Protein AF-A0A1X9PTB4-F1 (afdb_monomer)

Sequence (240 aa):
MGVPLDRPRDNNERLLKPIHLHILGRIGNAQIGPIYLGFLGLASLIFFLIGFTAIGWNYLVQVNYSPIEFVRQLFWLSVDPPPPQYGLSIPPLNEGGWWLFSGFFITVSVLLWWMRMYRRATQLKMGTHVAWAFAAAIWLYLVLGFFRPILMGSWGEAVPWGIFSHLDWTAAFSLRYGNLFYNPFHMLSIAFLYGSTLLFAMHGATILAVSRYGGEREIEQIVDRGTASERAGLFWRWTM

Secondary structure (DSSP, 8-state):
--SPPSSHHHHHTEES--EE-HHHHTTS--EE--EE--HHHHHHHHHHHHHHHHHHHHHHHHTTT-HHHHHHHTTT-EEPPPPGGGTTS---GGGTHHHHHHHHHHHHHHHHHHHHHHHHHHHTT---HHHHHHHHHHHHHHIIIIIHHHHTT-GGGSPPEEHHHHHHHHHHHHHHTT-GGG-HHHHHHHHHHHHHHHHHHHHHHHHHHHGGGTTT-HHHHHHS--HHHHHHHHHHHHH-

pLDDT: mean 97.42, std 2.48, range [82.62, 98.88]

Mean predicted aligned error: 3.44 Å

Radius of gyration: 23.26 Å; Cα contacts (8 Å, |Δi|>4): 254; chains: 1; bounding box: 53×49×58 Å

Structure (mmCIF, N/CA/C/O backbone):
data_AF-A0A1X9PTB4-F1
#
_entry.id   AF-A0A1X9PTB4-F1
#
loop_
_atom_site.group_PDB
_atom_site.id
_atom_site.type_symbol
_atom_site.label_atom_id
_atom_site.label_alt_id
_atom_site.label_comp_id
_atom_site.label_asym_id
_atom_site.label_entity_id
_atom_site.label_seq_id
_atom_site.pdbx_PDB_ins_code
_atom_site.Cartn_x
_atom_site.Cartn_y
_atom_site.Cartn_z
_atom_site.occupancy
_atom_site.B_iso_or_equiv
_atom_site.auth_seq_id
_atom_site.auth_comp_id
_atom_site.auth_asym_id
_atom_site.auth_atom_id
_atom_site.pdbx_PDB_model_num
ATOM 1 N N . MET A 1 1 ? 8.427 19.073 -17.565 1.00 82.62 1 MET A N 1
ATOM 2 C CA . MET A 1 1 ? 6.962 19.216 -17.766 1.00 82.62 1 MET A CA 1
ATOM 3 C C . MET A 1 1 ? 6.243 17.900 -18.096 1.00 82.62 1 MET A C 1
ATOM 5 O O . MET A 1 1 ? 5.028 17.866 -17.940 1.00 82.62 1 MET A O 1
ATOM 9 N N . GLY A 1 2 ? 6.957 16.820 -18.462 1.00 89.25 2 GLY A N 1
ATOM 10 C CA . GLY A 1 2 ? 6.381 15.486 -18.720 1.00 89.25 2 GLY A CA 1
ATOM 11 C C . GLY A 1 2 ? 5.763 15.342 -20.117 1.00 89.25 2 GLY A C 1
ATOM 12 O O . GLY A 1 2 ? 5.472 16.346 -20.760 1.00 89.25 2 GLY A O 1
ATOM 13 N N . VAL A 1 3 ? 5.548 14.102 -20.573 1.00 94.38 3 VAL A N 1
ATOM 14 C CA . VAL A 1 3 ? 4.876 13.788 -21.856 1.00 94.38 3 VAL A CA 1
ATOM 15 C C . VAL A 1 3 ? 3.496 14.462 -21.902 1.00 94.38 3 VAL A C 1
ATOM 17 O O . VAL A 1 3 ? 2.797 14.396 -20.892 1.00 94.38 3 VAL A O 1
ATOM 20 N N . PRO A 1 4 ? 3.075 15.137 -22.984 1.00 92.81 4 PRO A N 1
ATOM 21 C CA . PRO A 1 4 ? 1.752 15.767 -23.054 1.00 92.81 4 PRO A CA 1
ATOM 22 C C . PRO A 1 4 ? 0.608 14.761 -22.861 1.00 92.81 4 PRO A C 1
ATOM 24 O O . PRO A 1 4 ? 0.685 13.632 -23.334 1.00 92.81 4 PRO A O 1
ATOM 27 N N . LEU A 1 5 ? -0.453 15.167 -22.162 1.00 92.38 5 LEU A N 1
ATOM 28 C CA . LEU A 1 5 ? -1.694 14.389 -22.064 1.00 92.38 5 LEU A CA 1
ATOM 29 C C . LEU A 1 5 ? -2.648 14.775 -23.199 1.00 92.38 5 LEU A C 1
ATOM 31 O O . LEU A 1 5 ? -2.647 15.927 -23.629 1.00 92.38 5 LEU A O 1
ATOM 35 N N . ASP A 1 6 ? -3.496 13.843 -23.641 1.00 87.69 6 ASP A N 1
ATOM 36 C CA . ASP A 1 6 ? -4.375 14.055 -24.803 1.00 87.69 6 ASP A CA 1
ATOM 37 C C . ASP A 1 6 ? -5.349 15.241 -24.621 1.00 87.69 6 ASP A C 1
ATOM 39 O O . ASP A 1 6 ? -5.646 15.959 -25.573 1.00 87.69 6 ASP A O 1
ATOM 43 N N . ARG A 1 7 ? -5.861 15.480 -23.402 1.00 87.00 7 ARG A N 1
ATOM 44 C CA . ARG A 1 7 ? -6.808 16.579 -23.138 1.00 87.00 7 ARG A CA 1
ATOM 45 C C . ARG A 1 7 ? -6.080 17.809 -22.585 1.00 87.00 7 ARG A C 1
ATOM 47 O O . ARG A 1 7 ? -5.400 17.688 -21.562 1.00 87.00 7 ARG A O 1
ATOM 54 N N . PRO A 1 8 ? -6.308 19.020 -23.132 1.00 86.00 8 PRO A N 1
ATOM 55 C CA . PRO A 1 8 ? -5.728 20.256 -22.595 1.00 86.00 8 PRO A CA 1
ATOM 56 C C . PRO A 1 8 ? -6.012 20.461 -21.101 1.00 86.00 8 PRO A C 1
ATOM 58 O O . PRO A 1 8 ? -5.112 20.802 -20.337 1.00 86.00 8 PRO A O 1
ATOM 61 N N . ARG A 1 9 ? -7.237 20.143 -20.655 1.00 87.94 9 ARG A N 1
ATOM 62 C CA . ARG A 1 9 ? -7.617 20.187 -19.235 1.00 87.94 9 ARG A CA 1
ATOM 63 C C . ARG A 1 9 ? -6.719 19.314 -18.353 1.00 87.94 9 ARG A C 1
ATOM 65 O O . ARG A 1 9 ? -6.324 19.760 -17.286 1.00 87.94 9 ARG A O 1
ATOM 72 N N . ASP A 1 10 ? -6.384 18.098 -18.787 1.00 86.62 10 ASP A N 1
ATOM 73 C CA . ASP A 1 10 ? -5.551 17.195 -17.985 1.00 86.62 10 ASP A CA 1
ATOM 74 C C . ASP A 1 10 ? -4.106 17.727 -17.861 1.00 86.62 10 ASP A C 1
ATOM 76 O O . ASP A 1 10 ? -3.450 17.509 -16.842 1.00 86.62 10 ASP A O 1
ATOM 80 N N . ASN A 1 11 ? -3.602 18.459 -18.864 1.00 87.38 11 ASN A N 1
ATOM 81 C CA . ASN A 1 11 ? -2.298 19.127 -18.765 1.00 87.38 11 ASN A CA 1
ATOM 82 C C . ASN A 1 11 ? -2.323 20.284 -17.756 1.00 87.38 11 ASN A C 1
ATOM 84 O O . ASN A 1 11 ? -1.361 20.446 -17.008 1.00 87.38 11 ASN A O 1
ATOM 88 N N . ASN A 1 12 ? -3.431 21.027 -17.683 1.00 89.06 12 ASN A N 1
ATOM 89 C CA . ASN A 1 12 ? -3.624 22.105 -16.704 1.00 89.06 12 ASN A CA 1
ATOM 90 C C . ASN A 1 12 ? -3.787 21.586 -15.264 1.00 89.06 12 ASN A C 1
ATOM 92 O O . ASN A 1 12 ? -3.586 22.329 -14.311 1.00 89.06 12 ASN A O 1
ATOM 96 N N . GLU A 1 13 ? -4.117 20.304 -15.093 1.00 91.94 13 GLU A N 1
ATOM 97 C CA . GLU A 1 13 ? -4.179 19.633 -13.789 1.00 91.94 13 GLU A CA 1
ATOM 98 C C . GLU A 1 13 ? -2.786 19.175 -13.293 1.00 91.94 13 GLU A C 1
ATOM 100 O O . GLU A 1 13 ? -2.680 18.543 -12.240 1.00 91.94 13 GLU A O 1
ATOM 105 N N . ARG A 1 14 ? -1.694 19.484 -14.014 1.00 93.12 14 ARG A N 1
ATOM 106 C CA . ARG A 1 14 ? -0.320 19.353 -13.499 1.00 93.12 14 ARG A CA 1
ATOM 107 C C . ARG A 1 14 ? 0.021 20.545 -12.619 1.00 93.12 14 ARG A C 1
ATOM 109 O O . ARG A 1 14 ? 0.143 21.670 -13.089 1.00 93.12 14 ARG A O 1
ATOM 116 N N . LEU A 1 15 ? 0.216 20.265 -11.341 1.00 91.44 15 LEU A N 1
ATOM 117 C CA . LEU A 1 15 ? 0.546 21.244 -10.323 1.00 91.44 15 LEU A CA 1
ATOM 118 C C . LEU A 1 15 ? 2.038 21.217 -9.994 1.00 91.44 15 LEU A C 1
ATOM 120 O O . LEU A 1 15 ? 2.735 20.231 -10.250 1.00 91.44 15 LEU A O 1
ATOM 124 N N . LEU A 1 16 ? 2.463 22.288 -9.320 1.00 90.69 16 LEU A N 1
ATOM 125 C CA . LEU A 1 16 ? 3.819 22.548 -8.836 1.00 90.69 16 LEU A CA 1
ATOM 126 C C . LEU A 1 16 ? 4.835 22.778 -9.961 1.00 90.69 16 LEU A C 1
ATOM 128 O O . LEU A 1 16 ? 4.978 21.989 -10.894 1.00 90.69 16 LEU A O 1
ATOM 132 N N . LYS A 1 17 ? 5.600 23.865 -9.837 1.00 92.19 17 LYS A N 1
ATOM 133 C CA . LYS A 1 17 ? 6.779 24.074 -10.677 1.00 92.19 17 LYS A CA 1
ATOM 134 C C . LYS A 1 17 ? 7.869 23.092 -10.223 1.00 92.19 17 LYS A C 1
ATOM 136 O O . LYS A 1 17 ? 8.121 23.026 -9.020 1.00 92.19 17 LYS A O 1
ATOM 141 N N . PRO A 1 18 ? 8.512 22.342 -11.135 1.00 94.56 18 PRO A N 1
ATOM 142 C CA . PRO A 1 18 ? 9.550 21.396 -10.748 1.00 94.56 18 PRO A CA 1
ATOM 143 C C . PRO A 1 18 ? 10.721 22.092 -10.057 1.00 94.56 18 PRO A C 1
ATOM 145 O O . PRO A 1 18 ? 11.155 23.161 -10.493 1.00 94.56 18 PRO A O 1
ATOM 148 N N . ILE A 1 19 ? 11.245 21.457 -9.015 1.00 96.12 19 ILE A N 1
ATOM 149 C CA . ILE A 1 19 ? 12.460 21.883 -8.313 1.00 96.12 19 ILE A CA 1
ATOM 150 C C . ILE A 1 19 ? 13.528 20.798 -8.423 1.00 96.12 19 ILE A C 1
ATOM 152 O O . ILE A 1 19 ? 13.205 19.638 -8.672 1.00 96.12 19 ILE A O 1
ATOM 156 N N . HIS A 1 20 ? 14.792 21.169 -8.223 1.00 97.06 20 HIS A N 1
ATOM 157 C CA . HIS A 1 20 ? 15.915 20.237 -8.275 1.00 97.06 20 HIS A CA 1
ATOM 158 C C . HIS A 1 20 ? 16.634 20.205 -6.933 1.00 97.06 20 HIS A C 1
ATOM 160 O O . HIS A 1 20 ? 17.068 21.246 -6.440 1.00 97.06 20 HIS A O 1
ATOM 166 N N . LEU A 1 21 ? 16.768 19.011 -6.357 1.00 97.25 21 LEU A N 1
ATOM 167 C CA . LEU A 1 21 ? 17.502 18.791 -5.117 1.00 97.25 21 LEU A CA 1
ATOM 168 C C . LEU A 1 21 ? 18.775 17.992 -5.394 1.00 97.25 21 LEU A C 1
ATOM 170 O O . LEU A 1 21 ? 18.719 16.830 -5.797 1.00 97.25 21 LEU A O 1
ATOM 174 N N . HIS A 1 22 ? 19.929 18.604 -5.111 1.00 96.19 22 HIS A N 1
ATOM 175 C CA . HIS A 1 22 ? 21.249 17.995 -5.332 1.00 96.19 22 HIS A CA 1
ATOM 176 C C . HIS A 1 22 ? 21.410 16.644 -4.632 1.00 96.19 22 HIS A C 1
ATOM 178 O O . HIS A 1 22 ? 21.965 15.709 -5.197 1.00 96.19 22 HIS A O 1
ATOM 184 N N . ILE A 1 23 ? 20.897 16.528 -3.403 1.00 97.00 23 ILE A N 1
ATOM 185 C CA . ILE A 1 23 ? 21.023 15.304 -2.602 1.00 97.00 23 ILE A CA 1
ATOM 186 C C . ILE A 1 23 ? 20.321 14.125 -3.290 1.00 97.00 23 ILE A C 1
ATOM 188 O O . ILE A 1 23 ? 20.885 13.036 -3.331 1.00 97.00 23 ILE A O 1
ATOM 192 N N . LEU A 1 24 ? 19.150 14.346 -3.902 1.00 96.31 24 LEU A N 1
ATOM 193 C CA . LEU A 1 24 ? 18.444 13.300 -4.651 1.00 96.31 24 LEU A CA 1
ATOM 194 C C . LEU A 1 24 ? 19.183 12.923 -5.941 1.00 96.31 24 LEU A C 1
ATOM 196 O O . LEU A 1 24 ? 19.225 11.751 -6.304 1.00 96.31 24 LEU A O 1
ATOM 200 N N . GLY A 1 25 ? 19.848 13.894 -6.575 1.00 96.56 25 GLY A N 1
ATOM 201 C CA . GLY A 1 25 ? 20.688 13.674 -7.755 1.00 96.56 25 GLY A CA 1
ATOM 202 C C . GLY A 1 25 ? 21.873 12.729 -7.531 1.00 96.56 25 GLY A C 1
ATOM 203 O O . GLY A 1 25 ? 22.407 12.184 -8.490 1.00 96.56 25 GLY A O 1
ATOM 204 N N . ARG A 1 26 ? 22.287 12.499 -6.276 1.00 95.88 26 ARG A N 1
ATOM 205 C CA . ARG A 1 26 ? 23.376 11.559 -5.955 1.00 95.88 26 ARG A CA 1
ATOM 206 C C . ARG A 1 26 ? 22.958 10.091 -6.032 1.00 95.88 26 ARG A C 1
ATOM 208 O O . ARG A 1 26 ? 23.828 9.233 -6.113 1.00 95.88 26 ARG A O 1
ATOM 215 N N . ILE A 1 27 ? 21.658 9.808 -5.973 1.00 96.44 27 ILE A N 1
ATOM 216 C CA . ILE A 1 27 ? 21.105 8.445 -5.945 1.00 96.44 27 ILE A CA 1
ATOM 217 C C . ILE A 1 27 ? 20.077 8.192 -7.061 1.00 96.44 27 ILE A C 1
ATOM 219 O O . ILE A 1 27 ? 19.517 7.103 -7.135 1.00 96.44 27 ILE A O 1
ATOM 223 N N . GLY A 1 28 ? 19.808 9.179 -7.924 1.00 96.19 28 GLY A N 1
ATOM 224 C CA . GLY A 1 28 ? 18.825 9.081 -9.002 1.00 96.19 28 GLY A CA 1
ATOM 225 C C . GLY A 1 28 ? 18.498 10.434 -9.640 1.00 96.19 28 GLY A C 1
ATOM 226 O O . GLY A 1 28 ? 19.355 11.304 -9.774 1.00 96.19 28 GLY A O 1
ATOM 227 N N . ASN A 1 29 ? 17.238 10.628 -10.040 1.00 96.81 29 ASN A N 1
ATOM 228 C CA . ASN A 1 29 ? 16.776 11.887 -10.631 1.00 96.81 29 ASN A CA 1
ATOM 229 C C . ASN A 1 29 ? 16.648 12.998 -9.572 1.00 96.81 29 ASN A C 1
ATOM 231 O O . ASN A 1 29 ? 15.970 12.832 -8.562 1.00 96.81 29 ASN A O 1
ATOM 235 N N . ALA A 1 30 ? 17.231 14.171 -9.841 1.00 97.38 30 ALA A N 1
ATOM 236 C CA . ALA A 1 30 ? 17.206 15.317 -8.923 1.00 97.38 30 ALA A CA 1
ATOM 237 C C . ALA A 1 30 ? 15.865 16.081 -8.889 1.00 97.38 30 ALA A C 1
ATOM 239 O O . ALA A 1 30 ? 15.651 16.909 -8.003 1.00 97.38 30 ALA A O 1
ATOM 240 N N . GLN A 1 31 ? 14.990 15.863 -9.874 1.00 97.31 31 GLN A N 1
ATOM 241 C CA . GLN A 1 31 ? 13.758 16.631 -10.059 1.00 97.31 31 GLN A CA 1
ATOM 242 C C . GLN A 1 31 ? 12.635 16.147 -9.123 1.00 97.31 31 GLN A C 1
ATOM 244 O O . GLN A 1 31 ? 12.281 14.971 -9.136 1.00 97.31 31 GLN A O 1
ATOM 249 N N . ILE A 1 32 ? 12.000 17.071 -8.396 1.00 96.62 32 ILE A N 1
ATOM 250 C CA . ILE A 1 32 ? 10.727 16.849 -7.691 1.00 96.62 32 ILE A CA 1
ATOM 251 C C . ILE A 1 32 ? 9.615 17.595 -8.429 1.00 96.62 32 ILE A C 1
ATOM 253 O O . ILE A 1 32 ? 9.723 18.794 -8.693 1.00 96.62 32 ILE A O 1
ATOM 257 N N . GLY A 1 33 ? 8.522 16.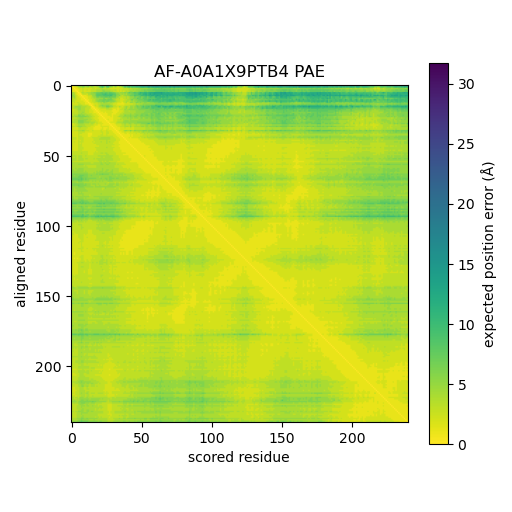888 -8.724 1.00 94.56 33 GLY A N 1
ATOM 258 C CA . GLY A 1 33 ? 7.389 17.419 -9.482 1.00 94.56 33 GLY A CA 1
ATOM 259 C C . GLY A 1 33 ? 7.625 17.443 -11.003 1.00 94.56 33 GLY A C 1
ATOM 260 O O . GLY A 1 33 ? 8.683 17.024 -11.477 1.00 94.56 33 GLY A O 1
ATOM 261 N N . PRO A 1 34 ? 6.640 17.900 -11.800 1.00 95.12 34 PRO A N 1
ATOM 262 C CA . PRO A 1 34 ? 5.304 18.315 -11.369 1.00 95.12 34 PRO A CA 1
ATOM 263 C C . PRO A 1 34 ? 4.457 17.096 -10.969 1.00 95.12 34 PRO A C 1
ATOM 265 O O . PRO A 1 34 ? 4.784 15.964 -11.329 1.00 95.12 34 PRO A O 1
ATOM 268 N N . ILE A 1 35 ? 3.355 17.308 -10.252 1.00 96.31 35 ILE A N 1
ATOM 269 C CA . ILE A 1 35 ? 2.406 16.240 -9.902 1.00 96.31 35 ILE A CA 1
ATOM 270 C C . ILE A 1 35 ? 1.054 16.505 -10.558 1.00 96.31 35 ILE A C 1
ATOM 272 O O . ILE A 1 35 ? 0.533 17.612 -10.514 1.00 96.31 35 ILE A O 1
ATOM 276 N N . TYR A 1 36 ? 0.459 15.489 -11.179 1.00 95.81 36 TYR A N 1
ATOM 277 C CA . TYR A 1 36 ? -0.908 15.600 -11.691 1.00 95.81 36 TYR A CA 1
ATOM 278 C C . TYR A 1 36 ? -1.914 15.502 -10.537 1.00 95.81 36 TYR A C 1
ATOM 280 O O . TYR A 1 36 ? -1.868 14.528 -9.789 1.00 95.81 36 TYR A O 1
ATOM 288 N N . LEU A 1 37 ? -2.868 16.419 -10.405 1.00 96.12 37 LEU A N 1
ATOM 289 C CA . LEU A 1 37 ? -3.915 16.370 -9.380 1.00 96.12 37 LEU A CA 1
ATOM 290 C C . LEU A 1 37 ? -5.292 16.720 -9.964 1.00 96.12 37 LEU A C 1
ATOM 292 O O . LEU A 1 37 ? -5.828 17.799 -9.751 1.00 96.12 37 LEU A O 1
ATOM 296 N N . GLY A 1 38 ? -5.880 15.770 -10.690 1.00 94.56 38 GLY A N 1
ATOM 297 C CA . GLY A 1 38 ? -7.295 15.821 -11.067 1.00 94.56 38 GLY A CA 1
ATOM 298 C C . GLY A 1 38 ? -8.236 15.354 -9.946 1.00 94.56 38 GLY A C 1
ATOM 299 O O . GLY A 1 38 ? -7.795 14.911 -8.882 1.00 94.56 38 GLY A O 1
ATOM 300 N N . PHE A 1 39 ? -9.542 15.364 -10.234 1.00 96.06 39 PHE A N 1
ATOM 301 C CA . PHE A 1 39 ? -10.628 15.042 -9.289 1.00 96.06 39 PHE A CA 1
ATOM 302 C C . PHE A 1 39 ? -10.385 13.788 -8.432 1.00 96.06 39 PHE A C 1
ATOM 304 O O . PHE A 1 39 ? -10.476 13.864 -7.215 1.00 96.06 39 PHE A O 1
ATOM 311 N N . LEU A 1 40 ? -10.016 12.653 -9.041 1.00 97.56 40 LEU A N 1
ATOM 312 C CA . LEU A 1 40 ? -9.795 11.394 -8.310 1.00 97.56 40 LEU A CA 1
ATOM 313 C C . LEU A 1 40 ? -8.674 11.503 -7.268 1.00 97.56 40 LEU A C 1
ATOM 315 O O . LEU A 1 40 ? -8.781 10.938 -6.186 1.00 97.56 40 LEU A O 1
ATOM 319 N N . GLY A 1 41 ? -7.598 12.229 -7.590 1.00 97.50 41 GLY A N 1
ATOM 320 C CA . GLY A 1 41 ? -6.488 12.426 -6.658 1.00 97.50 41 GLY A CA 1
ATOM 321 C C . GLY A 1 41 ? -6.849 13.375 -5.524 1.00 97.50 41 GLY A C 1
ATOM 322 O O . GLY A 1 41 ? -6.527 13.086 -4.379 1.00 97.50 41 GLY A O 1
ATOM 323 N N . LEU A 1 42 ? -7.550 14.467 -5.836 1.00 97.94 42 LEU A N 1
ATOM 324 C CA . LEU A 1 42 ? -8.021 15.409 -4.823 1.00 97.94 42 LEU A CA 1
ATOM 325 C C . LEU A 1 42 ? -9.038 14.754 -3.881 1.00 97.94 42 LEU A C 1
ATOM 327 O O . LEU A 1 42 ? -8.903 14.863 -2.668 1.00 97.94 42 LEU A O 1
ATOM 331 N N . ALA A 1 43 ? -10.013 14.024 -4.430 1.00 98.50 43 ALA A N 1
ATOM 332 C CA . ALA A 1 43 ? -10.982 13.273 -3.644 1.00 98.50 43 ALA A CA 1
ATOM 333 C C . ALA A 1 43 ? -10.277 12.232 -2.764 1.00 98.50 43 ALA A C 1
ATOM 335 O O . ALA A 1 43 ? -10.497 12.217 -1.559 1.00 98.50 43 ALA A O 1
ATOM 336 N N . SER A 1 44 ? -9.367 11.426 -3.325 1.00 98.75 44 SER A N 1
ATOM 337 C CA . SER A 1 44 ? -8.586 10.456 -2.545 1.00 98.75 44 SER A CA 1
ATOM 338 C C . SER A 1 44 ? -7.854 11.121 -1.370 1.00 98.75 44 SER A C 1
ATOM 340 O O . SER A 1 44 ? -7.947 10.632 -0.245 1.00 98.75 44 SER A O 1
ATOM 342 N N . LEU A 1 45 ? -7.213 12.275 -1.592 1.00 98.50 45 LEU A N 1
ATOM 343 C CA . LEU A 1 45 ? -6.522 13.021 -0.540 1.00 98.50 45 LEU A CA 1
ATOM 344 C C . LEU A 1 45 ? -7.482 13.509 0.556 1.00 98.50 45 LEU A C 1
ATOM 346 O O . LEU A 1 45 ? -7.187 13.338 1.733 1.00 98.50 45 LEU A O 1
ATOM 350 N N . ILE A 1 46 ? -8.632 14.081 0.187 1.00 98.69 46 ILE A N 1
ATOM 351 C CA . ILE A 1 46 ? -9.638 14.561 1.148 1.00 98.69 46 ILE A CA 1
ATOM 352 C C . ILE A 1 46 ? -10.158 13.403 2.005 1.00 98.69 46 ILE A C 1
ATOM 354 O O . ILE A 1 46 ? -10.162 13.503 3.229 1.00 98.69 46 ILE A O 1
ATOM 358 N N . PHE A 1 47 ? -10.543 12.289 1.378 1.00 98.81 47 PHE A N 1
ATOM 359 C CA . PHE A 1 47 ? -11.012 11.101 2.093 1.00 98.81 47 PHE A CA 1
ATOM 360 C C . PHE A 1 47 ? -9.929 10.539 3.027 1.00 98.81 47 PHE A C 1
ATOM 362 O O . PHE A 1 47 ? -10.226 10.212 4.174 1.00 98.81 47 PHE A O 1
ATOM 369 N N . PHE A 1 48 ? -8.668 10.494 2.580 1.00 98.69 48 PHE A N 1
ATOM 370 C CA . PHE A 1 48 ? -7.557 10.056 3.426 1.00 98.69 48 PHE A CA 1
ATOM 371 C C . PHE A 1 48 ? -7.385 10.962 4.642 1.00 98.69 48 PHE A C 1
ATOM 373 O O . PHE A 1 48 ? -7.315 10.464 5.757 1.00 98.69 48 PHE A O 1
ATOM 380 N N . LEU A 1 49 ? -7.343 12.282 4.436 1.00 98.62 49 LEU A N 1
ATOM 381 C CA . LEU A 1 49 ? -7.151 13.249 5.515 1.00 98.62 49 LEU A CA 1
ATOM 382 C C . LEU A 1 49 ? -8.276 13.166 6.550 1.00 98.62 49 LEU A C 1
ATOM 384 O O . LEU A 1 49 ? -7.990 13.164 7.740 1.00 98.62 49 LEU A O 1
ATOM 388 N N . ILE A 1 50 ? -9.533 13.015 6.123 1.00 98.69 50 ILE A N 1
ATOM 389 C CA . ILE A 1 50 ? -10.664 12.851 7.049 1.00 98.69 50 ILE A CA 1
ATOM 390 C C . ILE A 1 50 ? -10.481 11.599 7.921 1.00 98.69 50 ILE A C 1
ATOM 392 O O . ILE A 1 50 ? -10.558 11.692 9.146 1.00 98.69 50 ILE A O 1
ATOM 396 N N . GLY A 1 51 ? -10.208 10.439 7.314 1.00 98.44 51 GLY A N 1
ATOM 397 C CA . GLY A 1 51 ? -10.047 9.187 8.060 1.00 98.44 51 GLY A CA 1
ATOM 398 C C . GLY A 1 51 ? -8.789 9.164 8.935 1.00 98.44 51 GLY A C 1
ATOM 399 O O . GLY A 1 51 ? -8.847 8.794 10.103 1.00 98.44 51 GLY A O 1
ATOM 400 N N . PHE A 1 52 ? -7.656 9.620 8.402 1.00 98.38 52 PHE A N 1
ATOM 401 C CA . PHE A 1 52 ? -6.381 9.663 9.118 1.00 98.38 52 PHE A CA 1
ATOM 402 C C . PHE A 1 52 ? -6.416 10.634 10.304 1.00 98.38 52 PHE A C 1
ATOM 404 O O . PHE A 1 52 ? -5.973 10.297 11.402 1.00 98.38 52 PHE A O 1
ATOM 411 N N . THR A 1 53 ? -6.982 11.829 10.121 1.00 98.19 53 THR A N 1
ATOM 412 C CA . THR A 1 53 ? -7.120 12.797 11.213 1.00 98.19 53 THR A CA 1
ATOM 413 C C . THR A 1 53 ? -8.124 12.324 12.263 1.00 98.19 53 THR A C 1
ATOM 415 O O . THR A 1 53 ? -7.905 12.592 13.441 1.00 98.19 53 THR A O 1
ATOM 418 N N . ALA A 1 54 ? -9.165 11.568 11.897 1.00 98.25 54 ALA A N 1
ATOM 419 C CA . ALA A 1 54 ? -10.069 10.960 12.877 1.00 98.25 54 ALA A CA 1
ATOM 420 C C . ALA A 1 54 ? -9.353 9.948 13.793 1.00 98.25 54 ALA A C 1
ATOM 422 O O . ALA A 1 54 ? -9.604 9.939 15.001 1.00 98.25 54 ALA A O 1
ATOM 423 N N . ILE A 1 55 ? -8.409 9.162 13.260 1.00 98.50 55 ILE A N 1
ATOM 424 C CA . ILE A 1 55 ? -7.545 8.285 14.070 1.00 98.50 55 ILE A CA 1
ATOM 425 C C . ILE A 1 55 ? -6.694 9.126 15.031 1.00 98.50 55 ILE A C 1
ATOM 427 O O . ILE A 1 55 ? -6.728 8.911 16.242 1.00 98.50 55 ILE A O 1
ATOM 431 N N . GLY A 1 56 ? -5.989 10.138 14.512 1.00 97.62 56 GLY A N 1
ATOM 432 C CA . GLY A 1 56 ? -5.150 11.024 15.328 1.00 97.62 56 GLY A CA 1
ATOM 433 C C . GLY A 1 56 ? -5.928 11.787 16.408 1.00 97.62 56 GLY A C 1
ATOM 434 O O . GLY A 1 56 ? -5.430 11.979 17.516 1.00 97.62 56 GLY A O 1
ATOM 435 N N . TRP A 1 57 ? -7.175 12.169 16.125 1.00 97.62 57 TRP A N 1
ATOM 436 C CA . TRP A 1 57 ? -8.068 12.785 17.104 1.00 97.62 57 TRP A CA 1
ATOM 437 C C . TRP A 1 57 ? -8.398 11.829 18.253 1.00 97.62 57 TRP A C 1
ATOM 439 O O . TRP A 1 57 ? -8.304 12.209 19.417 1.00 97.62 57 TRP A O 1
ATOM 449 N N . ASN A 1 58 ? -8.719 10.569 17.948 1.00 98.25 58 ASN A N 1
ATOM 450 C CA . ASN A 1 58 ? -8.993 9.563 18.976 1.00 98.25 58 ASN A CA 1
ATOM 451 C C . ASN A 1 58 ? -7.763 9.264 19.842 1.00 98.25 58 ASN A C 1
ATOM 453 O O . ASN A 1 58 ? -7.902 9.064 21.047 1.00 98.25 58 ASN A O 1
ATOM 457 N N . TYR A 1 59 ? -6.563 9.292 19.263 1.00 98.38 59 TYR A N 1
ATOM 458 C CA . TYR A 1 59 ? -5.320 9.178 20.026 1.00 98.38 59 TYR A CA 1
ATOM 459 C C . TYR A 1 59 ? -5.143 10.338 21.008 1.00 98.38 59 TYR A C 1
ATOM 461 O O . TYR A 1 59 ? -4.792 10.115 22.163 1.00 98.38 59 TYR A O 1
ATOM 469 N N . LEU A 1 60 ? -5.419 11.576 20.581 1.00 98.06 60 LEU A N 1
ATOM 470 C CA . LEU A 1 60 ? -5.360 12.744 21.464 1.00 98.06 60 LEU A CA 1
ATOM 471 C C . LEU A 1 60 ? -6.374 12.645 22.609 1.00 98.06 60 LEU A C 1
ATOM 473 O O . LEU A 1 60 ? -6.030 12.964 23.745 1.00 98.06 60 LEU A O 1
ATOM 477 N N . VAL A 1 61 ? -7.590 12.161 22.339 1.00 97.62 61 VAL A N 1
ATOM 478 C CA . VAL A 1 61 ? -8.617 11.938 23.372 1.00 97.62 61 VAL A CA 1
ATOM 479 C C . VAL A 1 61 ? -8.129 10.950 24.439 1.00 97.62 61 VAL A C 1
ATOM 481 O O . VAL A 1 61 ? -8.289 11.222 25.627 1.00 97.62 61 VAL A O 1
ATOM 484 N N . GLN A 1 62 ? -7.483 9.848 24.042 1.00 97.88 62 GLN A N 1
ATOM 485 C CA . GLN A 1 62 ? -6.966 8.825 24.970 1.00 97.88 62 GLN A CA 1
ATOM 486 C C . GLN A 1 62 ? -5.926 9.365 25.960 1.00 97.88 62 GLN A C 1
ATOM 488 O O . GLN A 1 62 ? -5.842 8.889 27.088 1.00 97.88 62 GLN A O 1
ATOM 493 N N . VAL A 1 63 ? -5.160 10.381 25.561 1.00 98.19 63 VAL A N 1
ATOM 494 C CA . VAL A 1 63 ? -4.135 11.023 26.402 1.00 98.19 63 VAL A CA 1
ATOM 495 C C . VAL A 1 63 ? -4.581 12.378 26.958 1.00 98.19 63 VAL A C 1
ATOM 497 O O . VAL A 1 63 ? -3.747 13.207 27.331 1.00 98.19 63 VAL A O 1
ATOM 500 N N . ASN A 1 64 ? -5.894 12.626 26.997 1.00 97.81 64 ASN A N 1
ATOM 501 C CA . ASN A 1 64 ? -6.499 13.867 27.482 1.00 97.81 64 ASN A CA 1
ATOM 502 C C . ASN A 1 64 ? -5.873 15.133 26.859 1.00 97.81 64 ASN A C 1
ATOM 504 O O . ASN A 1 64 ? -5.565 16.106 27.547 1.00 97.81 64 ASN A O 1
ATOM 508 N N . TYR A 1 65 ? -5.631 15.093 25.547 1.00 97.81 65 TYR A N 1
ATOM 509 C CA . TYR A 1 65 ? -5.038 16.168 24.746 1.00 97.81 65 TYR A CA 1
ATOM 510 C C . TYR A 1 65 ? -3.636 16.623 25.190 1.00 97.81 65 TYR A C 1
ATOM 512 O O . TYR A 1 65 ? -3.171 17.671 24.746 1.00 97.81 65 TYR A O 1
ATOM 520 N N . SER A 1 66 ? -2.929 15.848 26.022 1.00 98.19 66 SER A N 1
ATOM 521 C CA . SER A 1 66 ? -1.552 16.149 26.423 1.00 98.19 66 SER A CA 1
ATOM 522 C C . SER A 1 66 ? -0.573 15.842 25.279 1.00 98.19 66 SER A C 1
ATOM 524 O O . SER A 1 66 ? -0.412 14.674 24.913 1.00 98.19 66 SER A O 1
ATOM 526 N N . PRO A 1 67 ? 0.144 16.844 24.728 1.00 96.88 67 PRO A N 1
ATOM 527 C CA . PRO A 1 67 ? 1.099 16.608 23.642 1.00 96.88 67 PRO A CA 1
ATOM 528 C C . PRO A 1 67 ? 2.286 15.737 24.070 1.00 96.88 67 PRO A C 1
ATOM 530 O O . PRO A 1 67 ? 2.819 14.972 23.271 1.00 96.88 67 PRO A O 1
ATOM 533 N N . ILE A 1 68 ? 2.690 15.836 25.341 1.00 98.12 68 ILE A N 1
ATOM 534 C CA . ILE A 1 68 ? 3.795 15.050 25.904 1.00 98.12 68 ILE A CA 1
ATOM 535 C C . ILE A 1 68 ? 3.400 13.575 25.955 1.00 98.12 68 ILE A C 1
ATOM 537 O O . ILE A 1 68 ? 4.150 12.713 25.501 1.00 98.12 68 ILE A O 1
ATOM 541 N N . GLU A 1 69 ? 2.200 13.291 26.458 1.00 98.31 69 GLU A N 1
ATOM 542 C CA . GLU A 1 69 ? 1.689 11.925 26.552 1.00 98.31 69 GLU A CA 1
ATOM 543 C C . GLU A 1 69 ? 1.388 11.332 25.180 1.00 98.31 69 GLU A C 1
ATOM 545 O O . GLU A 1 69 ? 1.690 10.165 24.952 1.00 98.31 69 GLU A O 1
ATOM 550 N N . PHE A 1 70 ? 0.894 12.142 24.239 1.00 98.06 70 PHE A N 1
ATOM 551 C CA . PHE A 1 70 ? 0.707 11.722 22.853 1.00 98.06 70 PHE A CA 1
ATOM 552 C C . PHE A 1 70 ? 2.011 11.203 22.242 1.00 98.06 70 PHE A C 1
ATOM 554 O O . PHE A 1 70 ? 2.032 10.117 21.675 1.00 98.06 70 PHE A O 1
ATOM 561 N N . VAL A 1 71 ? 3.115 11.946 22.386 1.00 97.81 71 VAL A N 1
ATOM 562 C CA . VAL A 1 71 ? 4.422 11.523 21.857 1.00 97.81 71 VAL A CA 1
ATOM 563 C C . VAL A 1 71 ? 4.970 10.325 22.633 1.00 97.81 71 VAL A C 1
ATOM 565 O O . VAL A 1 71 ? 5.448 9.374 22.019 1.00 97.81 71 VAL A O 1
ATOM 568 N N . ARG A 1 72 ? 4.875 10.339 23.971 1.00 98.19 72 ARG A N 1
ATOM 569 C CA . ARG A 1 72 ? 5.366 9.255 24.838 1.00 98.19 72 ARG A CA 1
ATOM 570 C C . ARG A 1 72 ? 4.670 7.926 24.548 1.00 98.19 72 ARG A C 1
ATOM 572 O O . ARG A 1 72 ? 5.323 6.888 24.571 1.00 98.19 72 ARG A O 1
ATOM 579 N N . GLN A 1 73 ? 3.364 7.963 24.293 1.00 98.19 73 GLN A N 1
ATOM 580 C CA . GLN A 1 73 ? 2.523 6.779 24.130 1.00 98.19 73 GLN A CA 1
ATOM 581 C C . GLN A 1 73 ? 2.175 6.471 22.671 1.00 98.19 73 GLN A C 1
ATOM 583 O O . GLN A 1 73 ? 1.483 5.488 22.436 1.00 98.19 73 GLN A O 1
ATOM 588 N N . LEU A 1 74 ? 2.669 7.241 21.691 1.00 98.06 74 LEU A N 1
ATOM 589 C CA . LEU A 1 74 ? 2.258 7.175 20.279 1.00 98.06 74 LEU A CA 1
ATOM 590 C C . LEU A 1 74 ? 2.140 5.750 19.718 1.00 98.06 74 LEU A C 1
ATOM 592 O O . LEU A 1 74 ? 1.225 5.462 18.951 1.00 98.06 74 LEU A O 1
ATOM 596 N N . PHE A 1 75 ? 3.063 4.859 20.086 1.00 98.25 75 PHE A N 1
ATOM 597 C CA . PHE A 1 75 ? 3.082 3.484 19.583 1.00 98.25 75 PHE A CA 1
ATOM 598 C C . PHE A 1 75 ? 2.052 2.552 20.241 1.00 98.25 75 PHE A C 1
ATOM 600 O O . PHE A 1 75 ? 1.671 1.553 19.634 1.00 98.25 75 PHE A O 1
ATOM 607 N N . TRP A 1 76 ? 1.576 2.891 21.438 1.00 98.44 76 TRP A N 1
ATOM 608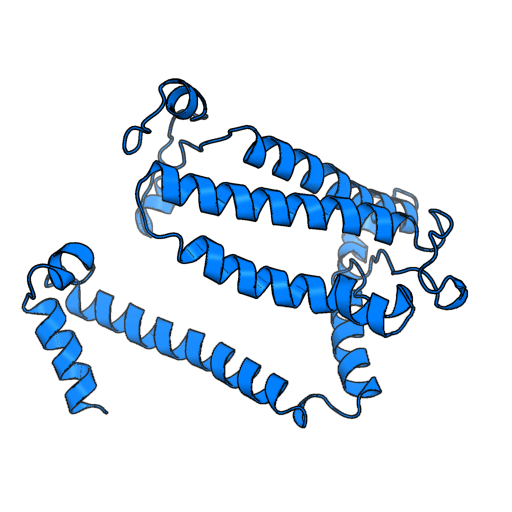 C CA . TRP A 1 76 ? 0.587 2.134 22.210 1.00 98.44 76 TRP A CA 1
ATOM 609 C C . TRP A 1 76 ? -0.852 2.622 22.008 1.00 98.44 76 TRP A C 1
ATOM 611 O O . TRP A 1 76 ? -1.781 1.897 22.350 1.00 98.44 76 TRP A O 1
ATOM 621 N N . LEU A 1 77 ? -1.052 3.826 21.463 1.00 98.44 77 LEU A N 1
ATOM 622 C CA . LEU A 1 77 ? -2.390 4.350 21.180 1.00 98.44 77 LEU A CA 1
ATOM 623 C C . LEU A 1 77 ? -3.072 3.529 20.077 1.00 98.44 77 LEU A C 1
ATOM 625 O O . LEU A 1 77 ? -2.423 3.092 19.120 1.00 98.44 77 LEU A O 1
ATOM 629 N N . SER A 1 78 ? -4.384 3.328 20.218 1.00 98.38 78 SER A N 1
ATOM 630 C CA . SER A 1 78 ? -5.166 2.477 19.316 1.00 98.38 78 SER A CA 1
ATOM 631 C C . SER A 1 78 ? -6.581 3.007 19.114 1.00 98.38 78 SER A C 1
ATOM 633 O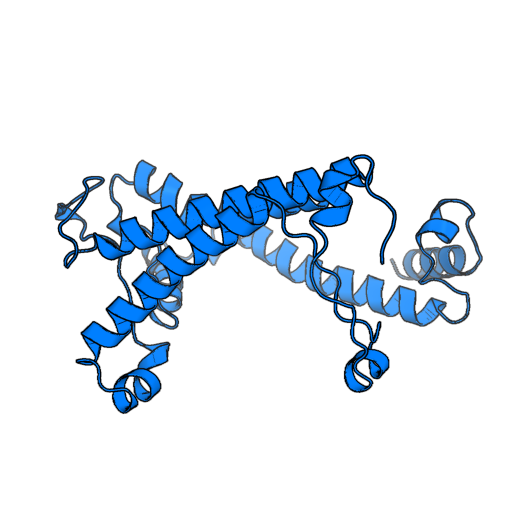 O . SER A 1 78 ? -7.211 3.491 20.049 1.00 98.38 78 SER A O 1
ATOM 635 N N . VAL A 1 79 ? -7.111 2.906 17.898 1.00 98.38 79 VAL A N 1
ATOM 636 C CA . VAL A 1 79 ? -8.557 2.982 17.650 1.00 98.38 79 VAL A CA 1
ATOM 637 C C . VAL A 1 79 ? -9.026 1.577 17.324 1.00 98.38 79 VAL A C 1
ATOM 639 O O . VAL A 1 79 ? -8.721 1.055 16.250 1.00 98.38 79 VAL A O 1
ATOM 642 N N . ASP A 1 80 ? -9.745 0.972 18.260 1.00 98.06 80 ASP A N 1
ATOM 643 C CA . ASP A 1 80 ? -10.140 -0.432 18.187 1.00 98.06 80 ASP A CA 1
ATOM 644 C C . ASP A 1 80 ? -11.475 -0.622 17.453 1.00 98.06 80 ASP A C 1
ATOM 646 O O . ASP A 1 80 ? -12.329 0.275 17.469 1.00 98.06 80 ASP A O 1
ATOM 650 N N . PRO A 1 81 ? -11.673 -1.776 16.790 1.00 98.12 81 PRO A N 1
ATOM 651 C CA . PRO A 1 81 ? -12.947 -2.100 16.167 1.00 98.12 81 PRO A CA 1
ATOM 652 C C . PRO A 1 81 ? -14.082 -2.232 17.201 1.00 98.12 81 PRO A C 1
ATOM 654 O O . PRO A 1 81 ? -13.830 -2.434 18.391 1.00 98.12 81 PRO A O 1
ATOM 657 N N . PRO A 1 82 ? -15.349 -2.153 16.755 1.00 97.94 82 PRO A N 1
ATOM 658 C CA . PRO A 1 82 ? -16.513 -2.328 17.616 1.00 97.94 82 PRO A CA 1
ATOM 659 C C . PRO A 1 82 ? -16.481 -3.636 18.427 1.00 97.94 82 PRO A C 1
ATOM 661 O O . PRO A 1 82 ? -16.146 -4.687 17.869 1.00 97.94 82 PRO A O 1
ATOM 664 N N . PRO A 1 83 ? -16.896 -3.618 19.708 1.00 96.75 83 PRO A N 1
ATOM 665 C CA . PRO A 1 83 ? -17.037 -4.833 20.503 1.00 96.75 83 PRO A CA 1
ATOM 666 C C . PRO A 1 83 ? -17.988 -5.863 19.859 1.00 96.75 83 PRO A C 1
ATOM 668 O O . PRO A 1 83 ? -18.965 -5.471 19.213 1.00 96.75 83 PRO A O 1
ATOM 671 N N . PRO A 1 84 ? -17.800 -7.179 20.098 1.00 96.12 84 PRO A N 1
ATOM 672 C CA . PRO A 1 84 ? -18.602 -8.233 19.465 1.00 96.12 84 PRO A CA 1
ATOM 673 C C . PRO A 1 84 ? -20.117 -8.128 19.680 1.00 96.12 84 PRO A C 1
ATOM 675 O O . PRO A 1 84 ? -20.880 -8.591 18.837 1.00 96.12 84 PRO A O 1
ATOM 678 N N . GLN A 1 85 ? -20.563 -7.494 20.772 1.00 97.00 85 GLN A N 1
ATOM 679 C CA . GLN A 1 85 ? -21.986 -7.274 21.068 1.00 97.00 85 GLN A CA 1
ATOM 680 C C . GLN A 1 85 ? -22.717 -6.485 19.971 1.00 97.00 85 GLN A C 1
ATOM 682 O O . GLN A 1 85 ? -23.927 -6.625 19.815 1.00 97.00 85 GLN A O 1
ATOM 687 N N . TYR A 1 86 ? -21.986 -5.680 19.195 1.00 97.50 86 TYR A N 1
ATOM 688 C CA . TYR A 1 86 ? -22.541 -4.913 18.086 1.00 97.50 86 TYR A CA 1
ATOM 689 C C . TYR A 1 86 ? -22.634 -5.711 16.782 1.00 97.50 86 TYR A C 1
ATOM 691 O O . TYR A 1 86 ? -23.307 -5.257 15.854 1.00 97.50 86 TYR A O 1
ATOM 699 N N . GLY A 1 87 ? -22.001 -6.884 16.675 1.00 97.69 87 GLY A N 1
ATOM 700 C CA . GLY A 1 87 ? -21.952 -7.658 15.433 1.00 97.69 87 GLY A CA 1
ATOM 701 C C . GLY A 1 87 ? -21.507 -6.794 14.246 1.00 97.69 87 GLY A C 1
ATOM 702 O O . GLY A 1 87 ? -20.422 -6.212 14.267 1.00 97.69 87 GLY A O 1
ATOM 703 N N . LEU A 1 88 ? -22.367 -6.684 13.225 1.00 98.06 88 LEU A N 1
ATOM 704 C CA . LEU A 1 88 ? -22.160 -5.824 12.048 1.00 98.06 88 LEU A CA 1
ATOM 705 C C . LEU A 1 88 ? -22.941 -4.496 12.087 1.00 98.06 88 LEU A C 1
ATOM 707 O O . LEU A 1 88 ? -22.960 -3.761 11.098 1.00 98.06 88 LEU A O 1
ATOM 711 N N . SER A 1 89 ? -23.594 -4.171 13.204 1.00 97.56 89 SER A N 1
ATOM 712 C CA . SER A 1 89 ? -24.314 -2.902 13.355 1.00 97.56 89 SER A CA 1
ATOM 713 C C . SER A 1 89 ? -23.361 -1.706 13.483 1.00 97.56 89 SER A C 1
ATOM 715 O O . SER A 1 89 ? -22.159 -1.863 13.701 1.00 97.56 89 SER A O 1
ATOM 717 N N . ILE A 1 90 ? -23.904 -0.497 13.322 1.00 97.38 90 ILE A N 1
ATOM 718 C CA . ILE A 1 90 ? -23.173 0.753 13.556 1.00 97.38 90 ILE A CA 1
ATOM 719 C C . ILE A 1 90 ? -23.262 1.073 15.061 1.00 97.38 90 ILE A C 1
ATOM 721 O O . ILE A 1 90 ? -24.367 1.348 15.535 1.00 97.38 90 ILE A O 1
ATOM 725 N N . PRO A 1 91 ? -22.150 1.041 15.818 1.00 97.06 91 PRO A N 1
ATOM 726 C CA . PRO A 1 91 ? -22.140 1.318 17.250 1.00 97.06 91 PRO A CA 1
ATOM 727 C C . PRO A 1 91 ? -22.059 2.831 17.539 1.00 97.06 91 PRO A C 1
ATOM 729 O O . PRO A 1 91 ? -21.798 3.634 16.632 1.00 97.06 91 PRO A O 1
ATOM 732 N N . PRO A 1 92 ? -22.208 3.243 18.811 1.00 97.75 92 PRO A N 1
ATOM 733 C CA . PRO A 1 92 ? -21.844 4.583 19.265 1.00 97.75 92 PRO A CA 1
ATOM 734 C C . PRO A 1 92 ? -20.400 4.962 18.902 1.00 97.75 92 PRO A C 1
ATOM 736 O O . PRO A 1 92 ? -19.508 4.114 18.823 1.00 97.75 92 PRO A O 1
ATOM 739 N N . LEU A 1 93 ? -20.141 6.262 18.715 1.00 95.81 93 LEU A N 1
ATOM 740 C CA . LEU A 1 93 ? -18.817 6.762 18.314 1.00 95.81 93 LEU A CA 1
ATOM 741 C C . LEU A 1 93 ? -17.699 6.336 19.277 1.00 95.81 93 LEU A C 1
ATOM 743 O O . LEU A 1 93 ? -16.638 5.910 18.828 1.00 95.81 93 LEU A O 1
ATOM 747 N N . ASN A 1 94 ? -17.958 6.413 20.581 1.00 94.38 94 ASN A N 1
ATOM 748 C CA . ASN A 1 94 ? -17.038 6.039 21.657 1.00 94.38 94 ASN A CA 1
ATOM 749 C C . ASN A 1 94 ? -16.895 4.518 21.866 1.00 94.38 94 ASN A C 1
ATOM 751 O O . ASN A 1 94 ? -16.081 4.110 22.686 1.00 94.38 94 ASN A O 1
ATOM 755 N N . GLU A 1 95 ? -17.644 3.690 21.133 1.00 96.25 95 GLU A N 1
ATOM 756 C CA . GLU A 1 95 ? -17.640 2.222 21.245 1.00 96.25 95 GLU A CA 1
ATOM 757 C C . GLU A 1 95 ? -17.316 1.555 19.894 1.00 96.25 95 GLU A C 1
ATOM 759 O O . GLU A 1 95 ? -17.914 0.560 19.491 1.00 96.25 95 GLU A O 1
ATOM 764 N N . GLY A 1 96 ? -16.369 2.139 19.154 1.00 96.75 96 GLY A N 1
ATOM 765 C CA . GLY A 1 96 ? -15.899 1.632 17.859 1.00 96.75 96 GLY A CA 1
ATOM 766 C C . GLY A 1 96 ? -16.516 2.320 16.637 1.00 96.75 96 GLY A C 1
ATOM 767 O O . GLY A 1 96 ? -16.127 2.030 15.505 1.00 96.75 96 GLY A O 1
ATOM 768 N N . GLY A 1 97 ? -17.424 3.285 16.814 1.00 98.12 97 GLY A N 1
ATOM 769 C CA . GLY A 1 97 ? -17.983 4.043 15.688 1.00 98.12 97 GLY A CA 1
ATOM 770 C C . GLY A 1 97 ? -16.919 4.871 14.956 1.00 98.12 97 GLY A C 1
ATOM 771 O O . GLY A 1 97 ? -16.941 4.959 13.728 1.00 98.12 97 GLY A O 1
ATOM 772 N N . TRP A 1 98 ? -15.919 5.391 15.679 1.00 98.31 98 TRP A N 1
ATOM 773 C CA . TRP A 1 98 ? -14.759 6.051 15.068 1.00 98.31 98 TRP A CA 1
ATOM 774 C C . TRP A 1 98 ? -13.898 5.115 14.214 1.00 98.31 98 TRP A C 1
ATOM 776 O O . TRP A 1 98 ? -13.312 5.565 13.225 1.00 98.31 98 TRP A O 1
ATOM 786 N N . TRP A 1 99 ? -13.848 3.822 14.543 1.00 98.56 99 TRP A N 1
ATOM 787 C CA . TRP A 1 99 ? -13.141 2.829 13.738 1.00 98.56 99 TRP A CA 1
ATOM 788 C C . TRP A 1 99 ? -13.831 2.624 12.389 1.00 98.56 99 TRP A C 1
ATOM 790 O O . TRP A 1 99 ? -13.167 2.703 11.355 1.00 98.56 99 TRP A O 1
ATOM 800 N N . LEU A 1 100 ? -15.163 2.461 12.384 1.00 98.44 100 LEU A N 1
ATOM 801 C CA . LEU A 1 100 ? -15.949 2.350 11.147 1.00 98.44 100 LEU A CA 1
ATOM 802 C C . LEU A 1 100 ? -15.873 3.624 10.308 1.00 98.44 100 LEU A C 1
ATOM 804 O O . LEU A 1 100 ? -15.694 3.550 9.093 1.00 98.44 100 LEU A O 1
ATOM 808 N N . PHE A 1 101 ? -15.963 4.790 10.954 1.00 98.50 101 PHE A N 1
ATOM 809 C CA . PHE A 1 101 ? -15.805 6.083 10.294 1.00 98.50 101 PHE A CA 1
ATOM 810 C C . PHE A 1 101 ? -14.453 6.162 9.575 1.00 98.50 101 PHE A C 1
ATOM 812 O O . PHE A 1 101 ? -14.393 6.376 8.364 1.00 98.50 101 PHE A O 1
ATOM 819 N N . SER A 1 102 ? -13.362 5.918 10.302 1.00 98.31 102 SER A N 1
ATOM 820 C CA . SER A 1 102 ? -12.005 5.992 9.754 1.00 98.31 102 SER A CA 1
ATOM 821 C C . SER A 1 102 ? -11.794 4.954 8.649 1.00 98.31 102 SER A C 1
ATOM 823 O O . SER A 1 102 ? -11.288 5.286 7.576 1.00 98.31 102 SER A O 1
ATOM 825 N N . GLY A 1 103 ? -12.261 3.720 8.866 1.00 98.25 103 GLY A N 1
ATOM 826 C CA . GLY A 1 103 ? -12.185 2.627 7.900 1.00 98.25 103 GLY A CA 1
ATOM 827 C C . GLY A 1 103 ? -12.922 2.922 6.595 1.00 98.25 103 GLY A C 1
ATOM 828 O O . GLY A 1 103 ? -12.359 2.694 5.523 1.00 98.25 103 GLY A O 1
ATOM 829 N N . PHE A 1 104 ? -14.126 3.500 6.654 1.00 98.56 104 PHE A N 1
ATOM 830 C CA . PHE A 1 104 ? -14.873 3.924 5.467 1.00 98.56 104 PHE A CA 1
ATOM 831 C C . PHE A 1 104 ? -14.094 4.963 4.654 1.00 98.56 104 PHE A C 1
ATOM 833 O O . PHE A 1 104 ? -13.853 4.769 3.459 1.00 98.56 104 PHE A O 1
ATOM 840 N N . PHE A 1 105 ? -13.659 6.048 5.301 1.00 98.75 105 PHE A N 1
ATOM 841 C CA . PHE A 1 105 ? -12.972 7.142 4.617 1.00 98.75 105 PHE A CA 1
ATOM 842 C C . PHE A 1 105 ? -11.635 6.692 4.008 1.00 98.75 105 PHE A C 1
ATOM 844 O O . PHE A 1 105 ? -11.345 7.005 2.849 1.00 98.75 105 PHE A O 1
ATOM 851 N N . ILE A 1 106 ? -10.853 5.888 4.733 1.00 98.75 106 ILE A N 1
ATOM 852 C CA . ILE A 1 106 ? -9.590 5.331 4.231 1.00 98.75 106 ILE A CA 1
ATOM 853 C C . ILE A 1 106 ? -9.843 4.360 3.071 1.00 98.75 106 ILE A C 1
ATOM 855 O O . ILE A 1 106 ? -9.176 4.466 2.041 1.00 98.75 106 ILE A O 1
ATOM 859 N N . THR A 1 107 ? -10.836 3.471 3.174 1.00 98.75 107 THR A N 1
ATOM 860 C CA . THR A 1 107 ? -11.161 2.519 2.097 1.00 98.75 107 THR A CA 1
ATOM 861 C C . THR A 1 107 ? -11.533 3.250 0.808 1.00 98.75 107 THR A C 1
ATOM 863 O O . THR A 1 107 ? -10.991 2.953 -0.259 1.00 98.75 107 THR A O 1
ATOM 866 N N . VAL A 1 108 ? -12.412 4.255 0.892 1.00 98.81 108 VAL A N 1
ATOM 867 C CA . VAL A 1 108 ? -12.801 5.063 -0.274 1.00 98.81 108 VAL A CA 1
ATOM 868 C C . VAL A 1 108 ? -11.593 5.796 -0.857 1.00 98.81 108 VAL A C 1
ATOM 870 O O . VAL A 1 108 ? -11.420 5.815 -2.077 1.00 98.81 108 VAL A O 1
ATOM 873 N N . SER A 1 109 ? -10.714 6.344 -0.012 1.00 98.88 109 SER A N 1
ATOM 874 C CA . SER A 1 109 ? -9.477 6.983 -0.467 1.00 98.88 109 SER A CA 1
ATOM 875 C C . SER A 1 109 ? -8.589 6.039 -1.282 1.00 98.88 109 SER A C 1
ATOM 877 O O . SER A 1 109 ? -8.136 6.413 -2.370 1.00 98.88 109 SER A O 1
ATOM 879 N N . VAL A 1 110 ? -8.381 4.814 -0.794 1.00 98.81 110 VAL A N 1
ATOM 880 C CA . VAL A 1 110 ? -7.560 3.789 -1.453 1.00 98.81 110 VAL A CA 1
ATOM 881 C C . VAL A 1 110 ? -8.155 3.397 -2.809 1.00 98.81 110 VAL A C 1
ATOM 883 O O . VAL A 1 110 ? -7.434 3.352 -3.809 1.00 98.81 110 VAL A O 1
ATOM 886 N N . LEU A 1 111 ? -9.474 3.192 -2.887 1.00 98.81 111 LEU A N 1
ATOM 887 C CA . LEU A 1 111 ? -10.163 2.864 -4.143 1.00 98.81 111 LEU A CA 1
ATOM 888 C C . LEU A 1 111 ? -10.117 4.024 -5.155 1.00 98.81 111 LEU A C 1
ATOM 890 O O . LEU A 1 111 ? -9.900 3.809 -6.351 1.00 98.81 111 LEU A O 1
ATOM 894 N N . LEU A 1 112 ? -10.252 5.271 -4.691 1.00 98.81 112 LEU A N 1
ATOM 895 C CA . LEU A 1 112 ? -10.063 6.463 -5.525 1.00 98.81 112 LEU A CA 1
ATOM 896 C C . LEU A 1 112 ? -8.622 6.566 -6.046 1.00 98.81 112 LEU A C 1
ATOM 898 O O . LEU A 1 112 ? -8.409 6.929 -7.208 1.00 98.81 112 LEU A O 1
ATOM 902 N N . TRP A 1 113 ? -7.632 6.209 -5.222 1.00 98.81 113 TRP A N 1
ATOM 903 C CA . TRP A 1 113 ? -6.229 6.179 -5.630 1.00 98.81 113 TRP A CA 1
ATOM 904 C C . TRP A 1 113 ? -5.959 5.099 -6.681 1.00 98.81 113 TRP A C 1
ATOM 906 O O . TRP A 1 113 ? -5.263 5.350 -7.667 1.00 98.81 113 TRP A O 1
ATOM 916 N N . TRP A 1 114 ? -6.578 3.927 -6.538 1.00 98.81 114 TRP A N 1
ATOM 917 C CA . TRP A 1 114 ? -6.526 2.876 -7.551 1.00 98.81 114 TRP A CA 1
ATOM 918 C C . TRP A 1 114 ? -7.083 3.355 -8.898 1.00 98.81 114 TRP A C 1
ATOM 920 O O . TRP A 1 114 ? -6.397 3.268 -9.922 1.00 98.81 114 TRP A O 1
ATOM 930 N N . MET A 1 115 ? -8.274 3.969 -8.901 1.00 98.56 115 MET A N 1
ATOM 931 C CA . MET A 1 115 ? -8.864 4.544 -10.119 1.00 98.56 115 MET A CA 1
ATOM 932 C C . MET A 1 115 ? -7.974 5.635 -10.724 1.00 98.56 115 MET A C 1
ATOM 934 O O . MET A 1 115 ? -7.851 5.751 -11.947 1.00 98.56 115 MET A O 1
ATOM 938 N N . ARG A 1 116 ? -7.313 6.438 -9.880 1.00 98.06 116 ARG A N 1
ATOM 939 C CA . ARG A 1 116 ? -6.329 7.429 -10.323 1.00 98.06 116 ARG A CA 1
ATOM 940 C C . ARG A 1 116 ? -5.157 6.761 -11.044 1.00 98.06 116 ARG A C 1
ATOM 942 O O . ARG A 1 116 ? -4.810 7.235 -12.125 1.00 98.06 116 ARG A O 1
ATOM 949 N N . MET A 1 117 ? -4.563 5.702 -10.488 1.00 98.00 117 MET A N 1
ATOM 950 C CA . MET A 1 117 ? -3.446 4.973 -11.112 1.00 98.00 117 MET A CA 1
ATOM 951 C C . MET A 1 117 ? -3.846 4.380 -12.463 1.00 98.00 117 MET A C 1
ATOM 953 O O . MET A 1 117 ? -3.139 4.587 -13.450 1.00 98.00 117 MET A O 1
ATOM 957 N N . TYR A 1 118 ? -5.019 3.744 -12.531 1.00 98.31 118 TYR A N 1
ATOM 958 C CA . TYR A 1 118 ? -5.581 3.234 -13.780 1.00 98.31 118 TYR A CA 1
ATOM 959 C C . TYR A 1 118 ? -5.711 4.349 -14.830 1.00 98.31 118 TYR A C 1
ATOM 961 O O . TYR A 1 118 ? -5.185 4.236 -15.937 1.00 98.31 118 TYR A O 1
ATOM 969 N N . ARG A 1 119 ? -6.326 5.48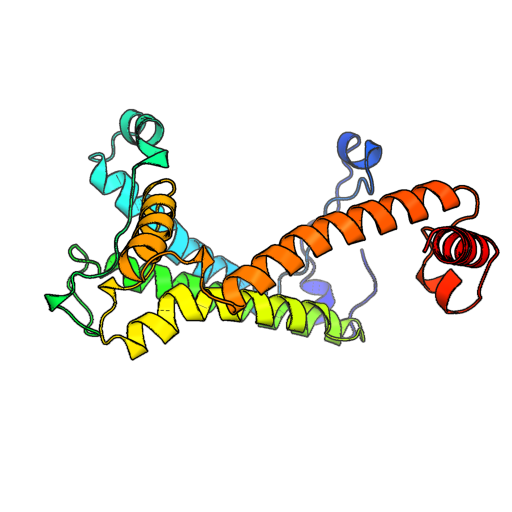4 -14.463 1.00 96.88 119 ARG A N 1
ATOM 970 C CA . ARG A 1 119 ? -6.498 6.631 -15.371 1.00 96.88 119 ARG A CA 1
ATOM 971 C C . ARG A 1 119 ? -5.167 7.252 -15.806 1.00 96.88 119 ARG A C 1
ATOM 973 O O . ARG A 1 119 ? -5.080 7.758 -16.919 1.00 96.88 119 ARG A O 1
ATOM 980 N N . ARG A 1 120 ? -4.135 7.271 -14.952 1.00 96.69 120 ARG A N 1
ATOM 981 C CA . ARG A 1 120 ? -2.807 7.786 -15.340 1.00 96.69 120 ARG A CA 1
ATOM 982 C C . ARG A 1 120 ? -2.177 6.930 -16.435 1.00 96.69 120 ARG A C 1
ATOM 984 O O . ARG A 1 120 ? -1.681 7.495 -17.404 1.00 96.69 120 ARG A O 1
ATOM 991 N N . ALA A 1 121 ? -2.237 5.607 -16.296 1.00 97.44 121 ALA A N 1
ATOM 992 C CA . ALA A 1 121 ? -1.701 4.687 -17.294 1.00 97.44 121 ALA A CA 1
ATOM 993 C C . ALA A 1 121 ? -2.425 4.834 -18.642 1.00 97.44 121 ALA A C 1
ATOM 995 O O . ALA A 1 121 ? -1.775 5.010 -19.670 1.00 97.44 121 ALA A O 1
ATOM 996 N N . THR A 1 122 ? -3.763 4.864 -18.639 1.00 96.31 122 THR A N 1
ATOM 997 C CA . THR A 1 122 ? -4.544 4.966 -19.884 1.00 96.31 122 THR A CA 1
ATOM 998 C C . THR A 1 122 ? -4.358 6.301 -20.599 1.00 96.31 122 THR A C 1
ATOM 1000 O O . THR A 1 122 ? -4.240 6.322 -21.820 1.00 96.31 122 THR A O 1
ATOM 1003 N N . GLN A 1 123 ? -4.246 7.414 -19.867 1.00 95.25 123 GLN A N 1
ATOM 1004 C CA . GLN A 1 123 ? -3.967 8.724 -20.470 1.00 95.25 123 GLN A CA 1
ATOM 1005 C C . GLN A 1 123 ? -2.573 8.840 -21.092 1.00 95.25 123 GLN A C 1
ATOM 1007 O O . GLN A 1 123 ? -2.355 9.713 -21.927 1.00 95.25 123 GLN A O 1
ATOM 1012 N N . LEU A 1 124 ? -1.638 7.982 -20.686 1.00 96.38 124 LEU A N 1
ATOM 1013 C CA . LEU A 1 124 ? -0.315 7.858 -21.295 1.00 96.38 124 LEU A CA 1
ATOM 1014 C C . LEU A 1 124 ? -0.246 6.704 -22.306 1.00 96.38 124 LEU A C 1
ATOM 1016 O O . LEU A 1 124 ? 0.834 6.408 -22.806 1.00 96.38 124 LEU A O 1
ATOM 1020 N N . LYS A 1 125 ? -1.381 6.056 -22.611 1.00 96.69 125 LYS A N 1
ATOM 1021 C CA . LYS A 1 125 ? -1.489 4.912 -23.535 1.00 96.69 125 LYS A CA 1
ATOM 1022 C C . LYS A 1 125 ? -0.582 3.738 -23.134 1.00 96.69 125 LYS A C 1
ATOM 1024 O O . LYS A 1 125 ? -0.113 2.981 -23.976 1.00 96.69 125 LYS A O 1
ATOM 1029 N N . MET A 1 126 ? -0.353 3.586 -21.831 1.00 98.00 126 MET A N 1
ATOM 1030 C CA . MET A 1 126 ? 0.403 2.486 -21.236 1.00 98.00 126 MET A CA 1
ATOM 1031 C C . MET A 1 126 ? -0.537 1.343 -20.836 1.00 98.00 126 MET A C 1
ATOM 1033 O O . MET A 1 126 ? -1.716 1.560 -20.550 1.00 98.00 126 MET A O 1
ATOM 1037 N N . GLY A 1 127 ? -0.001 0.125 -20.725 1.00 98.00 127 GLY A N 1
ATOM 1038 C CA . GLY A 1 127 ? -0.721 -0.983 -20.092 1.00 98.00 127 GLY A CA 1
ATOM 1039 C C . GLY A 1 127 ? -0.986 -0.724 -18.601 1.00 98.00 127 GLY A C 1
ATOM 1040 O O . GLY A 1 127 ? -0.199 -0.070 -17.916 1.00 98.00 127 GLY A O 1
ATOM 1041 N N . THR A 1 128 ? -2.078 -1.269 -18.064 1.00 98.38 128 THR A N 1
ATOM 1042 C CA . THR A 1 128 ? -2.559 -0.983 -16.695 1.00 98.38 128 THR A CA 1
ATOM 1043 C C . THR A 1 128 ? -1.976 -1.914 -15.623 1.00 98.38 128 THR A C 1
ATOM 1045 O O . THR A 1 128 ? -2.574 -2.088 -14.563 1.00 98.38 128 THR A O 1
ATOM 1048 N N . HIS A 1 129 ? -0.807 -2.510 -15.876 1.00 98.44 129 HIS A N 1
ATOM 1049 C CA . HIS A 1 129 ? -0.165 -3.517 -15.019 1.00 98.44 129 HIS A CA 1
ATOM 1050 C C . HIS A 1 129 ? -0.029 -3.066 -13.557 1.00 98.44 129 HIS A C 1
ATOM 1052 O O . HIS A 1 129 ? -0.379 -3.810 -12.646 1.00 98.44 129 HIS 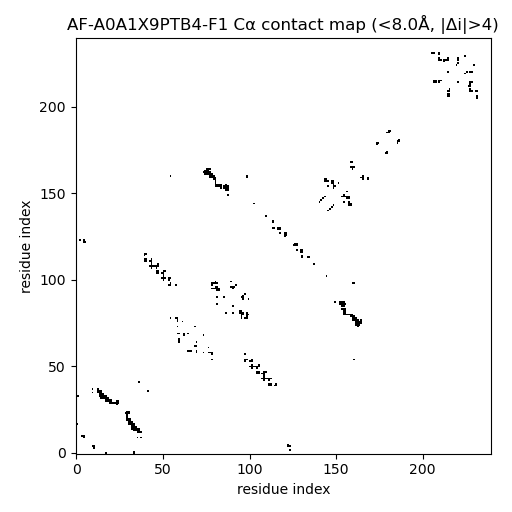A O 1
ATOM 1058 N N . VAL A 1 130 ? 0.397 -1.818 -13.323 1.00 98.19 130 VAL A N 1
ATOM 1059 C CA . VAL A 1 130 ? 0.587 -1.281 -11.962 1.00 98.19 130 VAL A CA 1
ATOM 1060 C C . VAL A 1 130 ? -0.745 -1.148 -11.212 1.00 98.19 130 VAL A C 1
ATOM 1062 O O . VAL A 1 130 ? -0.805 -1.409 -10.014 1.00 98.19 130 VAL A O 1
ATOM 1065 N N . ALA A 1 131 ? -1.833 -0.787 -11.901 1.00 98.38 131 ALA A N 1
ATOM 1066 C CA . ALA A 1 131 ? -3.155 -0.720 -11.278 1.00 98.38 131 ALA A CA 1
ATOM 1067 C C . ALA A 1 131 ? -3.637 -2.117 -10.857 1.00 98.38 131 ALA A C 1
ATOM 1069 O O . ALA A 1 131 ? -4.188 -2.276 -9.772 1.00 98.38 131 ALA A O 1
ATOM 1070 N N . TRP A 1 132 ? -3.385 -3.145 -11.670 1.00 98.50 132 TRP A N 1
ATOM 1071 C CA . TRP A 1 132 ? -3.740 -4.524 -11.325 1.00 98.50 132 TRP A CA 1
ATOM 1072 C C . TRP A 1 132 ? -2.884 -5.095 -10.192 1.00 98.50 132 TRP A C 1
ATOM 1074 O O . TRP A 1 132 ? -3.427 -5.718 -9.283 1.00 98.50 132 TRP A O 1
ATOM 1084 N N . ALA A 1 133 ? -1.581 -4.806 -10.173 1.00 98.56 133 ALA A N 1
ATOM 1085 C CA . ALA A 1 133 ? -0.725 -5.150 -9.040 1.00 98.56 133 ALA A CA 1
ATOM 1086 C C . ALA A 1 133 ? -1.209 -4.472 -7.744 1.00 98.56 133 ALA A C 1
ATOM 1088 O O . ALA A 1 133 ? -1.296 -5.112 -6.698 1.00 98.56 133 ALA A O 1
ATOM 1089 N N . PHE A 1 134 ? -1.611 -3.197 -7.814 1.00 98.69 134 PHE A N 1
ATOM 1090 C CA . PHE A 1 134 ? -2.165 -2.499 -6.654 1.00 98.69 134 PHE A CA 1
ATOM 1091 C C . PHE A 1 134 ? -3.524 -3.069 -6.215 1.00 98.69 134 PHE A C 1
ATOM 1093 O O . PHE A 1 134 ? -3.780 -3.165 -5.018 1.00 98.69 134 PHE A O 1
ATOM 1100 N N . ALA A 1 135 ? -4.369 -3.529 -7.147 1.00 98.62 135 ALA A N 1
ATOM 1101 C CA . ALA A 1 135 ? -5.619 -4.216 -6.812 1.00 98.62 135 ALA A CA 1
ATOM 1102 C C . ALA A 1 135 ? -5.385 -5.486 -5.972 1.00 98.62 135 ALA A C 1
ATOM 1104 O O . ALA A 1 135 ? -6.151 -5.752 -5.049 1.00 98.62 135 ALA A O 1
ATOM 1105 N N . ALA A 1 136 ? -4.308 -6.236 -6.236 1.00 98.44 136 ALA A N 1
ATOM 1106 C CA . ALA A 1 136 ? -3.945 -7.405 -5.432 1.00 98.44 136 ALA A CA 1
ATOM 1107 C C . ALA A 1 136 ? -3.556 -7.035 -3.985 1.00 98.44 136 ALA A C 1
ATOM 1109 O O . ALA A 1 136 ? -3.882 -7.767 -3.053 1.00 98.44 136 ALA A O 1
ATOM 1110 N N . ALA A 1 137 ? -2.927 -5.875 -3.765 1.00 98.50 137 ALA A N 1
ATOM 1111 C CA . ALA A 1 137 ? -2.672 -5.368 -2.413 1.00 98.50 137 ALA A CA 1
ATOM 1112 C C . ALA A 1 137 ? -3.968 -4.907 -1.718 1.00 98.50 137 ALA A C 1
ATOM 1114 O O . ALA A 1 137 ? -4.184 -5.195 -0.540 1.00 98.50 137 ALA A O 1
ATOM 1115 N N . ILE A 1 138 ? -4.864 -4.244 -2.461 1.00 98.75 138 ILE A N 1
ATOM 1116 C CA . ILE A 1 138 ? -6.192 -3.841 -1.967 1.00 98.75 138 ILE A CA 1
ATOM 1117 C C . ILE A 1 138 ? -7.018 -5.065 -1.561 1.00 98.75 138 ILE A C 1
ATOM 1119 O O . ILE A 1 138 ? -7.739 -5.005 -0.570 1.00 98.75 138 ILE A O 1
ATOM 1123 N N . TRP A 1 139 ? -6.889 -6.182 -2.279 1.00 98.75 139 TRP A N 1
ATOM 1124 C CA . TRP A 1 139 ? -7.545 -7.435 -1.918 1.00 98.75 139 TRP A CA 1
ATOM 1125 C C . TRP A 1 139 ? -7.188 -7.881 -0.495 1.00 98.75 139 TRP A C 1
ATOM 1127 O O . TRP A 1 139 ? -8.095 -8.077 0.309 1.00 98.75 139 TRP A O 1
ATOM 1137 N N . LEU A 1 140 ? -5.898 -7.969 -0.147 1.00 98.56 140 LEU A N 1
ATOM 1138 C CA . LEU A 1 140 ? -5.485 -8.341 1.212 1.00 98.56 140 LEU A CA 1
ATOM 1139 C C . LEU A 1 140 ? -6.025 -7.352 2.258 1.00 98.56 140 LEU A C 1
ATOM 1141 O O . LEU A 1 140 ? -6.571 -7.773 3.276 1.00 98.56 140 LEU A O 1
ATOM 1145 N N . TYR A 1 141 ? -5.931 -6.048 1.982 1.00 98.62 141 TYR A N 1
ATOM 1146 C CA . TYR A 1 141 ? -6.479 -4.997 2.847 1.00 98.62 141 TYR A CA 1
ATOM 1147 C C . TYR A 1 141 ? -7.982 -5.190 3.123 1.00 98.62 141 TYR A C 1
ATOM 1149 O O . TYR A 1 141 ? -8.407 -5.191 4.280 1.00 98.62 141 TYR A O 1
ATOM 1157 N N . LEU A 1 142 ? -8.784 -5.418 2.077 1.00 98.75 142 LEU A N 1
ATOM 1158 C CA . LEU A 1 142 ? -10.225 -5.640 2.206 1.00 98.75 142 LEU A CA 1
ATOM 1159 C C . LEU A 1 142 ? -10.551 -6.978 2.872 1.00 98.75 142 LEU A C 1
ATOM 1161 O O . LEU A 1 142 ? -11.513 -7.049 3.631 1.00 98.75 142 LEU A O 1
ATOM 1165 N N . VAL A 1 143 ? -9.768 -8.034 2.638 1.00 98.75 143 VAL A N 1
ATOM 1166 C CA . VAL A 1 143 ? -9.951 -9.315 3.336 1.00 98.75 143 VAL A CA 1
ATOM 1167 C C . VAL A 1 143 ? -9.802 -9.128 4.842 1.00 98.75 143 VAL A C 1
ATOM 1169 O O . VAL A 1 143 ? -10.667 -9.586 5.584 1.00 98.75 143 VAL A O 1
ATOM 1172 N N . LEU A 1 144 ? -8.759 -8.424 5.289 1.00 98.44 144 LEU A N 1
ATOM 1173 C CA . LEU A 1 144 ? -8.462 -8.224 6.709 1.00 98.44 144 LEU A CA 1
ATOM 1174 C C . LEU A 1 144 ? -9.478 -7.310 7.410 1.00 98.44 144 LEU A C 1
ATOM 1176 O O . LEU A 1 144 ? -9.908 -7.612 8.521 1.00 98.44 144 LEU A O 1
ATOM 1180 N N . GLY A 1 145 ? -9.856 -6.201 6.768 1.00 97.25 145 GLY A N 1
ATOM 1181 C CA . GLY A 1 145 ? -10.661 -5.148 7.394 1.00 97.25 145 GLY A CA 1
ATOM 1182 C C . GLY A 1 145 ? -12.152 -5.151 7.053 1.00 97.25 145 GLY A C 1
ATOM 1183 O O . GLY A 1 145 ? -12.908 -4.436 7.703 1.00 97.25 145 GLY A O 1
ATOM 1184 N N . PHE A 1 146 ? -12.594 -5.915 6.047 1.00 98.25 146 PHE A N 1
ATOM 1185 C CA . PHE A 1 146 ? -13.966 -5.828 5.534 1.00 98.25 146 PHE A CA 1
ATOM 1186 C C . PHE A 1 146 ? -14.603 -7.195 5.249 1.00 98.25 146 PHE A C 1
ATOM 1188 O O . PHE A 1 146 ? -15.546 -7.582 5.936 1.00 98.25 146 PHE A O 1
ATOM 1195 N N . PHE A 1 147 ? -14.083 -7.971 4.291 1.00 98.62 147 PHE A N 1
ATOM 1196 C CA . PHE A 1 147 ? -14.719 -9.224 3.868 1.00 98.62 147 PHE A CA 1
ATOM 1197 C C . PHE A 1 147 ? -14.715 -10.294 4.962 1.00 98.62 147 PHE A C 1
ATOM 1199 O O . PHE A 1 147 ? -15.767 -10.865 5.241 1.00 98.62 147 PHE A O 1
ATOM 1206 N N . ARG A 1 148 ? -13.571 -10.567 5.611 1.00 98.50 148 ARG A N 1
ATOM 1207 C CA . ARG A 1 148 ? -13.529 -11.554 6.701 1.00 98.50 148 ARG A CA 1
ATOM 1208 C C . ARG A 1 148 ? -14.401 -11.123 7.891 1.00 98.50 148 ARG A C 1
ATOM 1210 O O . ARG A 1 148 ? -15.190 -11.959 8.318 1.00 98.50 148 ARG A O 1
ATOM 1217 N N . PRO A 1 149 ? -14.337 -9.877 8.405 1.00 98.44 149 PRO A N 1
ATOM 1218 C CA . PRO A 1 149 ? -15.254 -9.417 9.453 1.00 98.44 149 PRO A CA 1
ATOM 1219 C C . PRO A 1 149 ? -16.738 -9.637 9.125 1.00 98.44 149 PRO A C 1
ATOM 1221 O O . PRO A 1 149 ? -17.476 -10.154 9.962 1.00 98.44 149 PRO A O 1
ATOM 1224 N N . ILE A 1 150 ? -17.163 -9.347 7.885 1.00 98.50 150 ILE A N 1
ATOM 1225 C CA . ILE A 1 150 ? -18.537 -9.609 7.422 1.00 98.50 150 ILE A CA 1
ATOM 1226 C C . ILE A 1 150 ? -18.867 -11.105 7.473 1.00 98.50 150 ILE A C 1
ATOM 1228 O O . ILE A 1 150 ? -19.905 -11.481 8.012 1.00 98.50 150 ILE A O 1
ATOM 1232 N N . LEU A 1 151 ? -17.986 -11.965 6.953 1.00 98.44 151 LEU A N 1
ATOM 1233 C CA . LEU A 1 151 ? -18.193 -13.419 6.954 1.00 98.44 151 LEU A CA 1
ATOM 1234 C C . LEU A 1 151 ? -18.202 -14.021 8.367 1.00 98.44 151 LEU A C 1
ATOM 1236 O O . LEU A 1 151 ? -18.864 -15.029 8.598 1.00 98.44 151 LEU A O 1
ATOM 1240 N N . MET A 1 152 ? -17.492 -13.400 9.307 1.00 98.06 152 MET A N 1
ATOM 1241 C CA . MET A 1 152 ? -17.483 -13.780 10.721 1.00 98.06 152 MET A CA 1
ATOM 1242 C C . MET A 1 152 ? -18.647 -13.162 11.517 1.00 98.06 152 MET A C 1
ATOM 1244 O O . MET A 1 152 ? -18.824 -13.489 12.688 1.00 98.06 152 MET A O 1
ATOM 1248 N N . GLY A 1 153 ? -19.438 -12.271 10.908 1.00 98.31 153 GLY A N 1
ATOM 1249 C CA . GLY A 1 153 ? -20.597 -11.635 11.537 1.00 98.31 153 GLY A CA 1
ATOM 1250 C C . GLY A 1 153 ? -20.265 -10.570 12.587 1.00 98.31 153 GLY A C 1
ATOM 1251 O O . GLY A 1 153 ? -21.138 -10.219 13.380 1.00 98.31 153 GLY A O 1
ATOM 1252 N N . SER A 1 154 ? -19.033 -10.050 12.622 1.00 98.25 154 SER A N 1
ATOM 1253 C CA . SER A 1 154 ? -18.604 -9.079 13.637 1.00 98.25 154 SER A CA 1
ATOM 1254 C C . SER A 1 154 ? -17.498 -8.151 13.140 1.00 98.25 154 SER A C 1
ATOM 1256 O O . SER A 1 154 ? -16.464 -8.615 12.658 1.00 98.25 154 SER A O 1
ATOM 1258 N N . TRP A 1 155 ? -17.666 -6.837 13.332 1.00 98.25 155 TRP A N 1
ATOM 1259 C CA . TRP A 1 155 ? -16.595 -5.864 13.083 1.00 98.25 155 TRP A CA 1
ATOM 1260 C C . TRP A 1 155 ? -15.405 -6.041 14.031 1.00 98.25 155 TRP A C 1
ATOM 1262 O O . TRP A 1 155 ? -14.282 -5.733 13.643 1.00 98.25 155 TRP A O 1
ATOM 1272 N N . GLY A 1 156 ? -15.626 -6.603 15.226 1.00 97.56 156 GLY A N 1
ATOM 1273 C CA . GLY A 1 156 ? -14.579 -6.879 16.218 1.00 97.56 156 GLY A CA 1
ATOM 1274 C C . GLY A 1 156 ? -13.508 -7.872 15.753 1.00 97.56 156 GLY A C 1
ATOM 1275 O O . GLY A 1 156 ? -12.473 -8.010 16.392 1.00 97.56 156 GLY A O 1
ATOM 1276 N N . GLU A 1 157 ? -13.732 -8.550 14.627 1.00 98.06 157 GLU A N 1
ATOM 1277 C CA . GLU A 1 157 ? -12.760 -9.444 13.993 1.00 98.06 157 GLU A CA 1
ATOM 1278 C C . GLU A 1 157 ? -11.737 -8.707 13.110 1.00 98.06 157 GLU A C 1
ATOM 1280 O O . GLU A 1 157 ? -10.790 -9.332 12.622 1.00 98.06 157 GLU A O 1
ATOM 1285 N N . ALA A 1 158 ? -11.933 -7.409 12.864 1.00 98.38 158 ALA A N 1
ATOM 1286 C CA . ALA A 1 158 ? -11.069 -6.587 12.026 1.00 98.38 158 ALA A CA 1
ATOM 1287 C C . ALA A 1 158 ? -9.809 -6.095 12.765 1.00 98.38 158 ALA A C 1
ATOM 1289 O O . ALA A 1 158 ? -9.667 -6.244 13.976 1.00 98.38 158 ALA A O 1
ATOM 1290 N N . VAL A 1 159 ? -8.879 -5.504 12.013 1.00 98.62 159 VAL A N 1
ATOM 1291 C CA . VAL A 1 159 ? -7.600 -4.991 12.531 1.00 98.62 159 VAL A CA 1
ATOM 1292 C C . VAL A 1 159 ? -7.796 -3.612 13.194 1.00 98.62 159 VAL A C 1
ATOM 1294 O O . VAL A 1 159 ? -8.461 -2.757 12.598 1.00 98.62 159 VAL A O 1
ATOM 1297 N N . PRO A 1 160 ? -7.218 -3.343 14.381 1.00 98.50 160 PRO A N 1
ATOM 1298 C CA . PRO A 1 160 ? -7.249 -2.014 14.995 1.00 98.50 160 PRO A CA 1
ATOM 1299 C C . PRO A 1 160 ?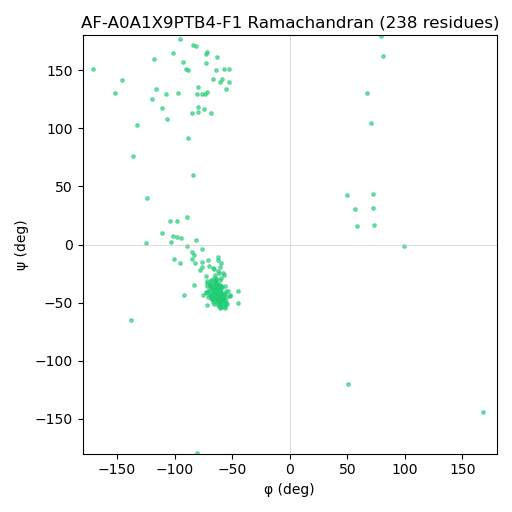 -6.323 -1.018 14.279 1.00 98.50 160 PRO A C 1
ATOM 1301 O O . PRO A 1 160 ? -5.328 -1.395 13.655 1.00 98.50 160 PRO A O 1
ATOM 1304 N N . TRP A 1 161 ? -6.615 0.277 14.408 1.00 98.31 161 TRP A N 1
ATOM 1305 C CA . TRP A 1 161 ? -5.714 1.340 13.957 1.00 98.31 161 TRP A CA 1
ATOM 1306 C C . TRP A 1 161 ? -4.742 1.693 15.087 1.00 98.31 161 TRP A C 1
ATOM 1308 O O . TRP A 1 161 ? -5.060 2.540 15.916 1.00 98.31 161 TRP A O 1
ATOM 1318 N N . GLY A 1 162 ? -3.577 1.043 15.129 1.00 98.12 162 GLY A N 1
ATOM 1319 C CA . GLY A 1 162 ? -2.530 1.299 16.125 1.00 98.12 162 GLY A CA 1
ATOM 1320 C C . GLY A 1 162 ? -1.224 0.586 15.813 1.00 98.12 162 GLY A C 1
ATOM 1321 O O . GLY A 1 162 ? -1.218 -0.442 15.141 1.00 98.12 162 GLY A O 1
ATOM 1322 N N . ILE A 1 163 ? -0.090 1.149 16.245 1.00 98.38 163 ILE A N 1
ATOM 1323 C CA . ILE A 1 163 ? 1.235 0.619 15.877 1.00 98.38 163 ILE A CA 1
ATOM 1324 C C . ILE A 1 163 ? 1.510 -0.695 16.601 1.00 98.38 163 ILE A C 1
ATOM 1326 O O . ILE A 1 163 ? 1.812 -1.673 15.935 1.00 98.38 163 ILE A O 1
ATOM 1330 N N . PHE A 1 164 ? 1.379 -0.766 17.923 1.00 98.62 164 PHE A N 1
ATOM 1331 C CA . PHE A 1 164 ? 1.540 -2.041 18.625 1.00 98.62 164 PHE A CA 1
ATOM 1332 C C . PHE A 1 164 ? 0.266 -2.885 18.608 1.00 98.62 164 PHE A C 1
ATOM 1334 O O . PHE A 1 164 ? 0.357 -4.089 18.390 1.00 98.62 164 PHE A O 1
ATOM 1341 N N . SER A 1 165 ? -0.919 -2.274 18.670 1.00 98.44 165 SER A N 1
ATOM 1342 C CA . SER A 1 165 ? -2.176 -3.033 18.664 1.00 98.44 165 SER A CA 1
ATOM 1343 C C . SER A 1 165 ? -2.407 -3.843 17.380 1.00 98.44 165 SER A C 1
ATOM 1345 O O . SER A 1 165 ? -2.930 -4.954 17.457 1.00 98.44 165 SER A O 1
ATOM 1347 N N . HIS A 1 166 ? -1.980 -3.377 16.194 1.00 98.62 166 HIS A N 1
ATOM 1348 C CA . HIS A 1 166 ? -2.082 -4.206 14.979 1.00 98.62 166 HIS A CA 1
ATOM 1349 C C . HIS A 1 166 ? -1.065 -5.366 14.957 1.00 98.62 166 HIS A C 1
ATOM 1351 O O . HIS A 1 166 ? -1.331 -6.405 14.343 1.00 98.62 166 HIS A O 1
ATOM 1357 N N . LEU A 1 167 ? 0.085 -5.225 15.632 1.00 98.69 167 LEU A N 1
ATOM 1358 C CA . LEU A 1 167 ? 1.047 -6.320 15.811 1.00 98.69 167 LEU A CA 1
ATOM 1359 C C . LEU A 1 167 ? 0.481 -7.366 16.772 1.00 98.69 167 LEU A C 1
ATOM 1361 O O . LEU A 1 167 ? 0.505 -8.557 16.456 1.00 98.69 167 LEU A O 1
ATOM 1365 N N . ASP A 1 168 ? -0.100 -6.915 17.884 1.00 98.44 168 ASP A N 1
ATOM 1366 C CA . ASP A 1 168 ? -0.784 -7.774 18.851 1.00 98.44 168 ASP A CA 1
ATOM 1367 C C . ASP A 1 168 ? -1.937 -8.528 18.184 1.00 98.44 168 ASP A C 1
ATOM 1369 O O . ASP A 1 168 ? -2.049 -9.744 18.333 1.00 98.44 168 ASP A O 1
ATOM 1373 N N . TRP A 1 169 ? -2.738 -7.842 17.359 1.00 98.62 169 TRP A N 1
ATOM 1374 C CA . TRP A 1 169 ? -3.780 -8.466 16.543 1.00 98.62 169 TRP A CA 1
ATOM 1375 C C . TRP A 1 169 ? -3.211 -9.548 15.620 1.00 98.62 169 TRP A C 1
ATOM 1377 O O . TRP A 1 169 ? -3.757 -10.647 15.548 1.00 98.62 169 TRP A O 1
ATOM 1387 N N . THR A 1 170 ? -2.089 -9.276 14.947 1.00 98.62 170 THR A N 1
ATOM 1388 C CA . THR A 1 170 ? -1.459 -10.229 14.018 1.00 98.62 170 THR A CA 1
ATOM 1389 C C . THR A 1 170 ? -0.991 -11.492 14.748 1.00 98.62 170 THR A C 1
ATOM 1391 O O . THR A 1 170 ? -1.227 -12.611 14.282 1.00 98.62 170 THR A O 1
ATOM 1394 N N . ALA A 1 171 ? -0.373 -11.336 15.922 1.00 98.38 171 ALA A N 1
ATOM 1395 C CA . ALA A 1 171 ? 0.038 -12.460 16.759 1.00 98.38 171 ALA A CA 1
ATOM 1396 C C . ALA A 1 171 ? -1.175 -13.235 17.303 1.00 98.38 171 ALA A C 1
ATOM 1398 O O . ALA A 1 171 ? -1.232 -14.464 17.192 1.00 98.38 171 ALA A O 1
ATOM 1399 N N . ALA A 1 172 ? -2.175 -12.523 17.828 1.00 98.31 172 ALA A N 1
ATOM 1400 C CA . ALA A 1 172 ? -3.406 -13.102 18.356 1.00 98.31 172 ALA A CA 1
ATOM 1401 C C . ALA A 1 172 ? -4.188 -13.872 17.285 1.00 98.31 172 ALA A C 1
ATOM 1403 O O . ALA A 1 172 ? -4.715 -14.947 17.569 1.00 98.31 172 ALA A O 1
ATOM 1404 N N . PHE A 1 173 ? -4.210 -13.380 16.044 1.00 98.38 173 PHE A N 1
ATOM 1405 C CA . PHE A 1 173 ? -4.821 -14.066 14.909 1.00 98.38 173 PHE A CA 1
ATOM 1406 C C . PHE A 1 173 ? -4.181 -15.440 14.686 1.00 98.38 173 PHE A C 1
ATOM 1408 O O . PHE A 1 173 ? -4.884 -16.444 14.566 1.00 98.38 173 PHE A O 1
ATOM 1415 N N . SER A 1 174 ? -2.846 -15.513 14.690 1.00 98.44 174 SER A N 1
ATOM 1416 C CA . SER A 1 174 ? -2.129 -16.785 14.549 1.00 98.44 174 SER A CA 1
ATOM 1417 C C . SER A 1 174 ? -2.444 -17.753 15.689 1.00 98.44 174 SER A C 1
ATOM 1419 O O . SER A 1 174 ? -2.740 -18.923 15.443 1.00 98.44 174 SER A O 1
ATOM 1421 N N . LEU A 1 175 ? -2.441 -17.266 16.932 1.00 98.19 175 LEU A N 1
ATOM 1422 C CA . LEU A 1 175 ? -2.748 -18.086 18.105 1.00 98.19 175 LEU A CA 1
ATOM 1423 C C . LEU A 1 175 ? -4.190 -18.606 18.074 1.00 98.19 175 LEU A C 1
ATOM 1425 O O . LEU A 1 175 ? -4.422 -19.792 18.306 1.00 98.19 175 LEU A O 1
ATOM 1429 N N . ARG A 1 176 ? -5.158 -17.748 17.731 1.00 97.88 176 ARG A N 1
ATOM 1430 C CA . ARG A 1 176 ? -6.581 -18.105 17.682 1.00 97.88 176 ARG A CA 1
ATOM 1431 C C . ARG A 1 176 ? -6.891 -19.162 16.625 1.00 97.88 176 ARG A C 1
ATOM 1433 O O . ARG A 1 176 ? -7.756 -20.001 16.856 1.00 97.88 176 ARG A O 1
ATOM 1440 N N . TYR A 1 177 ? -6.183 -19.144 15.499 1.00 97.75 177 TYR A N 1
ATOM 1441 C CA . TYR A 1 177 ? -6.376 -20.099 14.405 1.00 97.75 177 TYR A CA 1
ATOM 1442 C C . TYR A 1 177 ? -5.375 -21.263 14.406 1.00 97.75 177 TYR A C 1
ATOM 1444 O O . TYR A 1 177 ? -5.213 -21.928 13.386 1.00 97.75 177 TYR A O 1
ATOM 1452 N N . GLY A 1 178 ? -4.731 -21.548 15.544 1.00 97.44 178 GLY A N 1
ATOM 1453 C CA . GLY A 1 178 ? -3.931 -22.763 15.703 1.00 97.44 178 GLY A CA 1
ATOM 1454 C C . GLY A 1 178 ? -2.610 -22.743 14.933 1.00 97.44 178 GLY A C 1
ATOM 1455 O O . GLY A 1 178 ? -2.235 -23.751 14.345 1.00 97.44 178 GLY A O 1
ATOM 1456 N N . ASN A 1 179 ? -1.900 -21.612 14.987 1.00 97.56 179 ASN A N 1
ATOM 1457 C CA . ASN A 1 179 ? -0.599 -21.358 14.368 1.00 97.56 179 ASN A CA 1
ATOM 1458 C C . ASN A 1 179 ? -0.637 -21.256 12.830 1.00 97.56 179 ASN A C 1
ATOM 1460 O O . ASN A 1 179 ? -0.645 -22.249 12.100 1.00 97.56 179 ASN A O 1
ATOM 1464 N N . LEU A 1 180 ? -0.533 -20.019 12.330 1.00 97.94 180 LEU A N 1
ATOM 1465 C CA . LEU A 1 180 ? -0.523 -19.713 10.897 1.00 97.94 180 LEU A CA 1
ATOM 1466 C C . LEU A 1 180 ? 0.648 -20.318 10.115 1.00 97.94 180 LEU A C 1
ATOM 1468 O O . LEU A 1 180 ? 0.581 -20.354 8.885 1.00 97.94 180 LEU A O 1
ATOM 1472 N N . PHE A 1 181 ? 1.698 -20.830 10.764 1.00 98.25 181 PHE A N 1
ATOM 1473 C CA . PHE A 1 181 ? 2.754 -21.544 10.044 1.00 98.25 181 PHE A CA 1
ATOM 1474 C C . PHE A 1 181 ? 2.248 -22.791 9.325 1.00 98.25 181 PHE A C 1
ATOM 1476 O O . PHE A 1 181 ? 2.848 -23.158 8.326 1.00 98.25 181 PHE A O 1
ATOM 1483 N N . TYR A 1 182 ? 1.138 -23.392 9.762 1.00 98.31 182 TYR A N 1
ATOM 1484 C CA . TYR A 1 182 ? 0.541 -24.555 9.099 1.00 98.31 182 TYR A CA 1
ATOM 1485 C C . TYR A 1 182 ? -0.479 -24.195 8.009 1.00 98.31 182 TYR A C 1
ATOM 1487 O O . TYR A 1 182 ? -1.003 -25.084 7.340 1.00 98.31 182 TYR A O 1
ATOM 1495 N N . ASN A 1 183 ? -0.756 -22.907 7.782 1.00 98.62 183 ASN A N 1
ATOM 1496 C CA . ASN A 1 183 ? -1.619 -22.482 6.686 1.00 98.62 183 ASN A CA 1
ATOM 1497 C C . ASN A 1 183 ? -0.823 -22.475 5.360 1.00 98.62 183 ASN A C 1
ATOM 1499 O O . ASN A 1 183 ? 0.119 -21.688 5.226 1.00 98.62 183 ASN A O 1
ATOM 1503 N N . PRO A 1 184 ? -1.207 -23.275 4.345 1.00 98.56 184 PRO A N 1
ATOM 1504 C CA . PRO A 1 184 ? -0.440 -23.388 3.103 1.00 98.56 184 PRO A CA 1
ATOM 1505 C C . PRO A 1 184 ? -0.388 -22.077 2.304 1.00 98.56 184 PRO A C 1
ATOM 1507 O O . PRO A 1 184 ? 0.627 -21.777 1.681 1.00 98.56 184 PRO A O 1
ATOM 1510 N N . PHE A 1 185 ? -1.432 -21.243 2.351 1.00 98.62 185 PHE A N 1
ATOM 1511 C CA . PHE A 1 185 ? -1.417 -19.937 1.682 1.00 98.62 185 PHE A CA 1
ATOM 1512 C C . PHE A 1 185 ? -0.507 -18.935 2.395 1.00 98.62 185 PHE A C 1
ATOM 1514 O O . PHE A 1 185 ? 0.119 -18.103 1.740 1.00 98.62 185 PHE A O 1
ATOM 1521 N N . HIS A 1 186 ? -0.379 -19.037 3.719 1.00 98.69 186 HIS A N 1
ATOM 1522 C CA . HIS A 1 186 ? 0.584 -18.237 4.472 1.00 98.69 186 HIS A CA 1
ATOM 1523 C C . HIS A 1 186 ? 2.027 -18.647 4.137 1.00 98.69 186 HIS A C 1
ATOM 1525 O O . HIS A 1 186 ? 2.857 -17.779 3.871 1.00 98.69 186 HIS A O 1
ATOM 1531 N N . MET A 1 187 ? 2.310 -19.954 4.030 1.00 98.75 187 MET A N 1
ATOM 1532 C CA . MET A 1 187 ? 3.610 -20.452 3.554 1.00 98.75 187 MET A CA 1
ATOM 1533 C C . MET A 1 187 ? 3.943 -19.919 2.151 1.00 98.75 187 MET A C 1
ATOM 1535 O O . MET A 1 187 ? 5.040 -19.407 1.929 1.00 98.75 187 MET A O 1
ATOM 1539 N N . LEU A 1 188 ? 2.988 -19.982 1.213 1.00 98.75 188 LEU A N 1
ATOM 1540 C CA . LEU A 1 188 ? 3.161 -19.429 -0.135 1.00 98.75 188 LEU A CA 1
ATOM 1541 C C . LEU A 1 188 ? 3.419 -17.918 -0.102 1.00 98.75 188 LEU A C 1
ATOM 1543 O O . LEU A 1 188 ? 4.307 -17.434 -0.798 1.00 98.75 188 LEU A O 1
ATOM 1547 N N . SER A 1 189 ? 2.694 -17.169 0.733 1.00 98.62 189 SER A N 1
ATOM 1548 C CA . SER A 1 189 ? 2.913 -15.728 0.891 1.00 98.62 189 SER A CA 1
ATOM 1549 C C . SER A 1 189 ? 4.326 -15.410 1.390 1.00 98.62 189 SER A C 1
ATOM 1551 O O . SER A 1 189 ? 4.937 -14.462 0.901 1.00 98.62 189 SER A O 1
ATOM 1553 N N . ILE A 1 190 ? 4.870 -16.202 2.321 1.00 98.62 190 ILE A N 1
ATOM 1554 C CA . ILE A 1 190 ? 6.262 -16.067 2.779 1.00 98.62 190 ILE A CA 1
ATOM 1555 C C . ILE A 1 190 ? 7.233 -16.366 1.632 1.00 98.62 190 ILE A C 1
ATOM 1557 O O . ILE A 1 190 ? 8.160 -15.590 1.401 1.00 98.62 190 ILE A O 1
ATOM 1561 N N . ALA A 1 191 ? 7.000 -17.441 0.873 1.00 98.75 191 ALA A N 1
ATOM 1562 C CA . ALA A 1 191 ? 7.831 -17.791 -0.275 1.00 98.75 191 ALA A CA 1
ATOM 1563 C C . ALA A 1 191 ? 7.858 -16.669 -1.328 1.00 98.75 191 ALA A C 1
ATOM 1565 O O . ALA A 1 191 ? 8.929 -16.336 -1.828 1.00 98.75 191 ALA A O 1
ATOM 1566 N N . PHE A 1 192 ? 6.720 -16.029 -1.624 1.00 98.62 192 PHE A N 1
ATOM 1567 C CA . PHE A 1 192 ? 6.668 -14.891 -2.548 1.00 98.62 192 PHE A CA 1
ATOM 1568 C C . PHE A 1 192 ? 7.277 -13.611 -1.973 1.00 98.62 192 PHE A C 1
ATOM 1570 O O . PHE A 1 192 ? 7.890 -12.850 -2.722 1.00 98.62 192 PHE A O 1
ATOM 1577 N N . LEU A 1 193 ? 7.166 -13.370 -0.664 1.00 98.62 193 LEU A N 1
ATOM 1578 C CA . LEU A 1 193 ? 7.835 -12.244 -0.013 1.00 98.62 193 LEU A CA 1
ATOM 1579 C C . LEU A 1 193 ? 9.361 -12.392 -0.099 1.00 98.62 193 LEU A C 1
ATOM 1581 O O . LEU A 1 193 ? 10.047 -11.478 -0.554 1.00 98.62 193 LEU A O 1
ATOM 1585 N N . TYR A 1 194 ? 9.891 -13.561 0.268 1.00 98.69 194 TYR A N 1
ATOM 1586 C CA . TYR A 1 194 ? 11.322 -13.858 0.157 1.00 98.69 194 TYR A CA 1
ATOM 1587 C C . TYR A 1 194 ? 11.777 -13.886 -1.301 1.00 98.69 194 TYR A C 1
ATOM 1589 O O . TYR A 1 194 ? 12.805 -13.301 -1.637 1.00 98.69 194 TYR A O 1
ATOM 1597 N N . GLY A 1 195 ? 10.980 -14.496 -2.177 1.00 98.75 195 GLY A N 1
ATOM 1598 C CA . GLY A 1 195 ? 11.216 -14.535 -3.614 1.00 98.75 195 GLY A CA 1
ATOM 1599 C C . GLY A 1 195 ? 11.275 -13.144 -4.241 1.00 98.75 195 GLY A C 1
ATOM 1600 O O . GLY A 1 195 ? 12.119 -12.910 -5.096 1.00 98.75 195 GLY A O 1
ATOM 1601 N N . SER A 1 196 ? 10.456 -12.192 -3.782 1.00 98.56 196 SER A N 1
ATOM 1602 C CA . SER A 1 196 ? 10.497 -10.803 -4.262 1.00 98.56 196 SER A CA 1
ATOM 1603 C C . SER A 1 196 ? 11.816 -10.121 -3.898 1.00 98.56 196 SER A C 1
ATOM 1605 O O . SER A 1 196 ? 12.445 -9.507 -4.758 1.00 98.56 196 SER A O 1
ATOM 1607 N N . THR A 1 197 ? 12.274 -10.273 -2.650 1.00 98.44 197 THR A N 1
ATOM 1608 C CA . THR A 1 197 ? 13.583 -9.759 -2.210 1.00 98.44 197 THR A CA 1
ATOM 1609 C C . THR A 1 197 ? 14.723 -10.402 -2.996 1.00 98.44 197 THR A C 1
ATOM 1611 O O . THR A 1 197 ? 15.611 -9.699 -3.475 1.00 98.44 197 THR A O 1
ATOM 1614 N N . LEU A 1 198 ? 14.679 -11.726 -3.172 1.00 98.69 198 LEU A N 1
ATOM 1615 C CA . LEU A 1 198 ? 15.667 -12.481 -3.938 1.00 98.69 198 LEU A CA 1
ATOM 1616 C C . LEU A 1 198 ? 15.725 -12.005 -5.394 1.00 98.69 198 LEU A C 1
ATOM 1618 O O . LEU A 1 198 ? 16.790 -11.616 -5.869 1.00 98.69 198 LEU A O 1
ATOM 1622 N N . LEU A 1 199 ? 14.586 -11.982 -6.089 1.00 98.75 199 LEU A N 1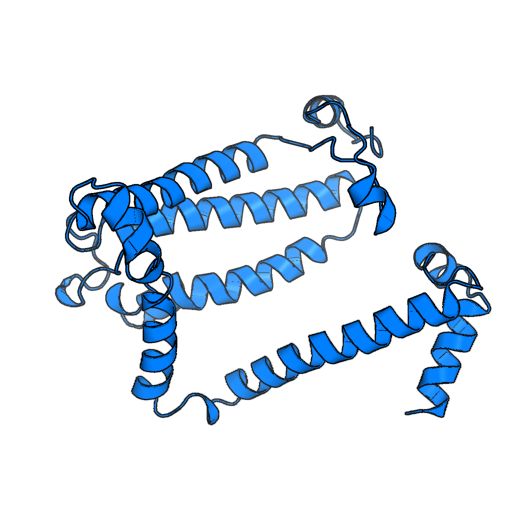
ATOM 1623 C CA . LEU A 1 199 ? 14.519 -11.604 -7.499 1.00 98.75 199 LEU A CA 1
ATOM 1624 C C . LEU A 1 199 ? 14.916 -10.149 -7.722 1.00 98.75 199 LEU A C 1
ATOM 1626 O O . LEU A 1 199 ? 15.611 -9.864 -8.695 1.00 98.75 199 LEU A O 1
ATOM 1630 N N . PHE A 1 200 ? 14.538 -9.227 -6.833 1.00 98.69 200 PHE A N 1
ATOM 1631 C CA . PHE A 1 200 ? 14.943 -7.833 -6.993 1.00 98.69 200 PHE A CA 1
ATOM 1632 C C . PHE A 1 200 ? 16.439 -7.643 -6.698 1.00 98.69 200 PHE A C 1
ATOM 1634 O O . PHE A 1 200 ? 17.108 -6.899 -7.411 1.00 98.69 200 PHE A O 1
ATOM 1641 N N . ALA A 1 201 ? 17.010 -8.366 -5.729 1.00 98.81 201 ALA A N 1
ATOM 1642 C CA . ALA A 1 201 ? 18.456 -8.362 -5.508 1.00 98.81 201 ALA A CA 1
ATOM 1643 C C . ALA A 1 201 ? 19.216 -8.914 -6.727 1.00 98.81 201 ALA A C 1
ATOM 1645 O O . ALA A 1 201 ? 20.151 -8.273 -7.210 1.00 98.81 201 ALA A O 1
ATOM 1646 N N . MET A 1 202 ? 18.776 -10.056 -7.269 1.00 98.81 202 MET A N 1
ATOM 1647 C CA . MET A 1 202 ? 19.335 -10.658 -8.484 1.00 98.81 202 MET A CA 1
ATOM 1648 C C . MET A 1 202 ? 19.254 -9.695 -9.671 1.00 98.81 202 MET A C 1
ATOM 1650 O O . MET A 1 202 ? 20.263 -9.417 -10.320 1.00 98.81 202 MET A O 1
ATOM 1654 N N . HIS A 1 203 ? 18.064 -9.160 -9.945 1.00 98.88 203 HIS A N 1
ATOM 1655 C CA . HIS A 1 203 ? 17.820 -8.273 -11.074 1.00 98.88 203 HIS A CA 1
ATOM 1656 C C . HIS A 1 203 ? 18.582 -6.950 -10.931 1.00 98.88 203 HIS A C 1
ATOM 1658 O O . HIS A 1 203 ? 19.348 -6.592 -11.822 1.00 98.88 203 HIS A O 1
ATOM 1664 N N . GLY A 1 204 ? 18.460 -6.261 -9.793 1.00 98.62 204 GLY A N 1
ATOM 1665 C CA . GLY A 1 204 ? 19.131 -4.984 -9.549 1.00 98.62 204 GLY A CA 1
ATOM 1666 C C . GLY A 1 204 ? 20.655 -5.092 -9.641 1.00 98.62 204 GLY A C 1
ATOM 1667 O O . GLY A 1 204 ? 21.290 -4.278 -10.312 1.00 98.62 204 GLY A O 1
ATOM 1668 N N . ALA A 1 205 ? 21.249 -6.135 -9.049 1.00 98.81 205 ALA A N 1
ATOM 1669 C CA . ALA A 1 205 ? 22.683 -6.389 -9.174 1.00 98.81 205 ALA A CA 1
ATOM 1670 C C . ALA A 1 205 ? 23.091 -6.702 -10.623 1.00 98.81 205 ALA A C 1
ATOM 1672 O O . ALA A 1 205 ? 24.121 -6.211 -11.086 1.00 98.81 205 ALA A O 1
ATOM 1673 N N . THR A 1 206 ? 22.272 -7.464 -11.358 1.00 98.88 206 THR A N 1
ATOM 1674 C CA . THR A 1 206 ? 22.515 -7.778 -12.775 1.00 98.88 206 THR A CA 1
ATOM 1675 C C . THR A 1 206 ? 22.529 -6.510 -13.621 1.00 98.88 206 THR A C 1
ATOM 1677 O O . THR A 1 206 ? 23.508 -6.269 -14.325 1.00 98.88 206 THR A O 1
ATOM 1680 N N . ILE A 1 207 ? 21.487 -5.675 -13.522 1.00 98.75 207 ILE A N 1
ATOM 1681 C CA . ILE A 1 207 ? 21.367 -4.437 -14.303 1.00 98.75 207 ILE A CA 1
ATOM 1682 C C . ILE A 1 207 ? 22.535 -3.495 -14.004 1.00 98.75 207 ILE A C 1
ATOM 1684 O O . ILE A 1 207 ? 23.163 -2.987 -14.931 1.00 98.75 207 ILE A O 1
ATOM 1688 N N . LEU A 1 208 ? 22.914 -3.329 -12.733 1.00 98.62 208 LEU A N 1
ATOM 1689 C CA . LEU A 1 208 ? 24.085 -2.527 -12.376 1.00 98.62 208 LEU A CA 1
ATOM 1690 C C . LEU A 1 208 ? 25.394 -3.127 -12.914 1.00 98.62 208 LEU A C 1
ATOM 1692 O O . LEU A 1 208 ? 26.247 -2.378 -13.393 1.00 98.62 208 LEU A O 1
ATOM 1696 N N . ALA A 1 209 ? 25.563 -4.452 -12.909 1.00 98.75 209 ALA A N 1
ATOM 1697 C CA . ALA A 1 209 ? 26.756 -5.102 -13.458 1.00 98.75 209 ALA A CA 1
ATOM 1698 C C . ALA A 1 209 ? 26.909 -4.874 -14.974 1.00 98.75 209 ALA A C 1
ATOM 1700 O O . ALA A 1 209 ? 28.031 -4.656 -15.455 1.00 98.75 209 ALA A O 1
ATOM 1701 N N . VAL A 1 210 ? 25.792 -4.868 -15.715 1.00 98.75 210 VAL A N 1
ATOM 1702 C CA . VAL A 1 210 ? 25.758 -4.602 -17.164 1.00 98.75 210 VAL A CA 1
ATOM 1703 C C . VAL A 1 210 ? 25.482 -3.137 -17.529 1.00 98.75 210 VAL A C 1
ATOM 1705 O O . VAL A 1 210 ? 25.420 -2.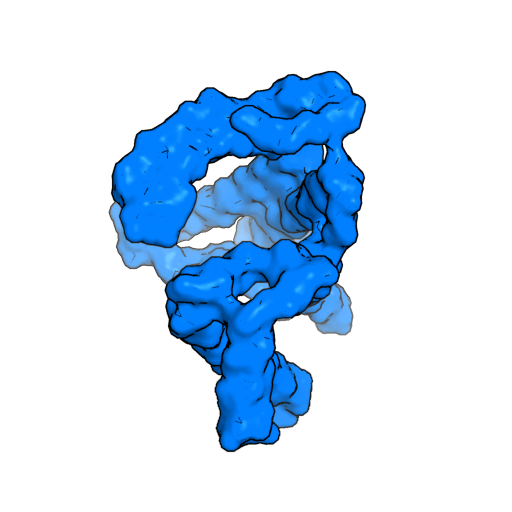814 -18.714 1.00 98.75 210 VAL A O 1
ATOM 1708 N N . SER A 1 211 ? 25.408 -2.223 -16.557 1.00 98.50 211 SER A N 1
ATOM 1709 C CA . SER A 1 211 ? 25.234 -0.776 -16.801 1.00 98.50 211 SER A CA 1
ATOM 1710 C C . SER A 1 211 ? 26.367 -0.171 -17.638 1.00 98.50 211 SER A C 1
ATOM 1712 O O . SER A 1 211 ? 26.151 0.721 -18.450 1.00 98.50 211 SER A O 1
ATOM 1714 N N . ARG A 1 212 ? 27.578 -0.742 -17.554 1.00 98.12 212 ARG A N 1
ATOM 1715 C CA . ARG A 1 212 ? 28.717 -0.395 -18.428 1.00 98.12 212 ARG A CA 1
ATOM 1716 C C . ARG A 1 212 ? 28.444 -0.625 -19.925 1.00 98.12 212 ARG A C 1
ATOM 1718 O O . ARG A 1 212 ? 29.203 -0.150 -20.762 1.00 98.12 212 ARG A O 1
ATOM 1725 N N . TYR A 1 213 ? 27.395 -1.380 -20.246 1.00 98.31 213 TYR A N 1
ATOM 1726 C CA . TYR A 1 213 ? 26.901 -1.649 -21.596 1.00 98.31 213 TYR A CA 1
ATOM 1727 C C . TYR A 1 213 ? 25.534 -0.984 -21.860 1.00 98.31 213 TYR A C 1
ATOM 1729 O O . TYR A 1 213 ? 24.902 -1.289 -22.868 1.00 98.31 213 TYR A O 1
ATOM 1737 N N . GLY A 1 214 ? 25.065 -0.106 -20.963 1.00 98.31 214 GLY A N 1
ATOM 1738 C CA . GLY A 1 214 ? 23.757 0.552 -21.039 1.00 98.31 214 GLY A CA 1
ATOM 1739 C C . GLY A 1 214 ? 22.570 -0.368 -20.735 1.00 98.31 214 GLY A C 1
ATOM 1740 O O . GLY A 1 214 ? 21.507 -0.200 -21.332 1.00 98.31 214 GLY A O 1
ATOM 1741 N N . GLY A 1 215 ? 22.746 -1.376 -19.873 1.00 98.19 215 GLY A N 1
ATOM 1742 C CA . GLY A 1 215 ? 21.707 -2.366 -19.563 1.00 98.19 215 GLY A CA 1
ATOM 1743 C C . GLY A 1 215 ? 20.468 -1.818 -18.846 1.00 98.19 215 GLY A C 1
ATOM 1744 O O . GLY A 1 215 ? 19.411 -2.426 -18.934 1.00 98.19 215 GLY A O 1
ATOM 1745 N N . GLU A 1 216 ? 20.561 -0.660 -18.192 1.00 98.06 216 GLU A N 1
ATOM 1746 C CA . GLU A 1 216 ? 19.434 0.037 -17.557 1.00 98.06 216 GLU A CA 1
ATOM 1747 C C . GLU A 1 216 ? 18.443 0.650 -18.562 1.00 98.06 216 GLU A C 1
ATOM 1749 O O . GLU A 1 216 ? 17.329 1.027 -18.199 1.00 98.06 216 GLU A O 1
ATOM 1754 N N . ARG A 1 217 ? 18.824 0.738 -19.842 1.00 98.44 217 ARG A N 1
ATOM 1755 C CA . ARG A 1 217 ? 17.962 1.176 -20.951 1.00 98.44 217 ARG A CA 1
ATOM 1756 C C . ARG A 1 217 ? 17.124 0.005 -21.462 1.00 98.44 217 ARG A C 1
ATOM 1758 O O . ARG A 1 217 ? 17.245 -0.437 -22.604 1.00 98.44 217 ARG A O 1
ATOM 1765 N N . GLU A 1 218 ? 16.319 -0.551 -20.561 1.00 98.50 218 GLU A N 1
ATOM 1766 C CA . GLU A 1 218 ? 15.670 -1.850 -20.751 1.00 98.50 218 GLU A CA 1
ATOM 1767 C C . GLU A 1 218 ? 14.661 -1.859 -21.904 1.00 98.50 218 GLU A C 1
ATOM 1769 O O . GLU A 1 218 ? 14.526 -2.870 -22.586 1.00 98.50 218 GLU A O 1
ATOM 1774 N N . ILE A 1 219 ? 13.985 -0.737 -22.173 1.00 98.25 219 ILE A N 1
ATOM 1775 C CA . ILE A 1 219 ? 13.023 -0.635 -23.282 1.00 98.25 219 ILE A CA 1
ATOM 1776 C C . ILE A 1 219 ? 13.736 -0.866 -24.616 1.00 98.25 219 ILE A C 1
ATOM 1778 O O . ILE A 1 219 ? 13.288 -1.677 -25.425 1.00 98.25 219 ILE A O 1
ATOM 1782 N N . GLU A 1 220 ? 14.862 -0.190 -24.836 1.00 98.12 220 GLU A N 1
ATOM 1783 C CA . GLU A 1 220 ? 15.661 -0.350 -26.045 1.00 98.12 220 GLU A CA 1
ATOM 1784 C C . GLU A 1 220 ? 16.260 -1.753 -26.133 1.00 98.12 220 GLU A C 1
ATOM 1786 O O . GLU A 1 220 ? 16.205 -2.352 -27.200 1.00 98.12 220 GLU A O 1
ATOM 1791 N N . GLN A 1 221 ? 16.752 -2.310 -25.020 1.00 98.31 221 GLN A N 1
ATOM 1792 C CA . GLN A 1 221 ? 17.287 -3.677 -24.989 1.00 98.31 221 GLN A CA 1
ATOM 1793 C C . GLN A 1 221 ? 16.233 -4.759 -25.282 1.00 98.31 221 GLN A C 1
ATOM 1795 O O . GLN A 1 221 ? 16.582 -5.832 -25.775 1.00 98.31 221 GLN A O 1
ATOM 1800 N N . ILE A 1 222 ? 14.961 -4.517 -24.948 1.00 98.44 222 ILE A N 1
ATOM 1801 C CA . ILE A 1 222 ? 13.848 -5.424 -25.268 1.00 98.44 222 ILE A CA 1
ATOM 1802 C C . ILE A 1 222 ? 13.515 -5.369 -26.764 1.00 98.44 222 ILE A C 1
ATOM 1804 O O . ILE A 1 222 ? 13.237 -6.408 -27.360 1.00 98.44 222 ILE A O 1
ATOM 1808 N N . VAL A 1 223 ? 13.522 -4.174 -27.364 1.00 98.25 223 VAL A N 1
ATOM 1809 C CA . VAL A 1 223 ? 13.193 -3.980 -28.786 1.00 98.25 223 VAL A CA 1
ATOM 1810 C C . VAL A 1 223 ? 14.335 -4.438 -29.696 1.00 98.25 223 VAL A C 1
ATOM 1812 O O . VAL A 1 223 ? 14.081 -5.109 -30.694 1.00 98.25 223 VAL A O 1
ATOM 1815 N N . ASP A 1 224 ? 15.575 -4.095 -29.349 1.00 98.38 224 ASP A N 1
ATOM 1816 C CA . ASP A 1 224 ? 16.788 -4.456 -30.081 1.00 98.38 224 ASP A CA 1
ATOM 1817 C C . ASP A 1 224 ? 17.847 -4.987 -29.106 1.00 98.38 224 ASP A C 1
ATOM 1819 O O . ASP A 1 224 ? 18.469 -4.251 -28.333 1.00 98.38 224 ASP A O 1
ATOM 1823 N N . ARG A 1 225 ? 18.006 -6.313 -29.097 1.00 98.38 225 ARG A N 1
ATOM 1824 C CA . ARG A 1 225 ? 18.800 -7.016 -28.087 1.00 98.38 225 ARG A CA 1
ATOM 1825 C C . ARG A 1 225 ? 20.286 -6.690 -28.236 1.00 98.38 225 ARG A C 1
ATOM 1827 O O . ARG A 1 225 ? 20.937 -7.154 -29.167 1.00 98.38 225 ARG A O 1
ATOM 1834 N N . GLY A 1 226 ? 20.848 -5.988 -27.253 1.00 98.31 226 GLY A N 1
ATOM 1835 C CA . GLY A 1 226 ? 22.275 -5.686 -27.179 1.00 98.31 226 GLY A CA 1
ATOM 1836 C C . GLY A 1 226 ? 23.085 -6.662 -26.318 1.00 98.31 226 GLY A C 1
ATOM 1837 O O . GLY A 1 226 ? 22.558 -7.541 -25.631 1.00 98.31 226 GLY A O 1
ATOM 1838 N N . THR A 1 227 ? 24.408 -6.450 -26.287 1.00 98.50 227 THR A N 1
ATOM 1839 C CA . THR A 1 227 ? 25.339 -7.283 -25.498 1.00 98.50 227 THR A CA 1
ATOM 1840 C C . THR A 1 227 ? 25.072 -7.226 -23.987 1.00 98.50 227 THR A C 1
ATOM 1842 O O . THR A 1 227 ? 25.439 -8.157 -23.273 1.00 98.50 227 THR A O 1
ATOM 1845 N N . ALA A 1 228 ? 24.419 -6.169 -23.484 1.00 98.62 228 ALA A N 1
ATOM 1846 C CA . ALA A 1 228 ? 24.003 -6.077 -22.085 1.00 98.62 228 ALA A CA 1
ATOM 1847 C C . ALA A 1 228 ? 23.038 -7.221 -21.725 1.00 98.62 228 ALA A C 1
ATOM 1849 O O . ALA A 1 228 ? 23.328 -8.004 -20.818 1.00 98.62 228 ALA A O 1
ATOM 1850 N N . SER A 1 229 ? 21.949 -7.371 -22.488 1.00 98.56 229 SER A N 1
ATOM 1851 C CA . SER A 1 229 ? 20.960 -8.435 -22.284 1.00 98.56 229 SER A CA 1
ATOM 1852 C C . SER A 1 229 ? 21.504 -9.824 -22.604 1.00 98.56 229 SER A C 1
ATOM 1854 O O . SER A 1 229 ? 21.168 -10.782 -21.910 1.00 98.56 229 SER A O 1
ATOM 1856 N N . GLU A 1 230 ? 22.381 -9.957 -23.603 1.00 98.81 230 GLU A N 1
ATOM 1857 C CA . GLU A 1 230 ? 23.033 -11.240 -23.900 1.00 98.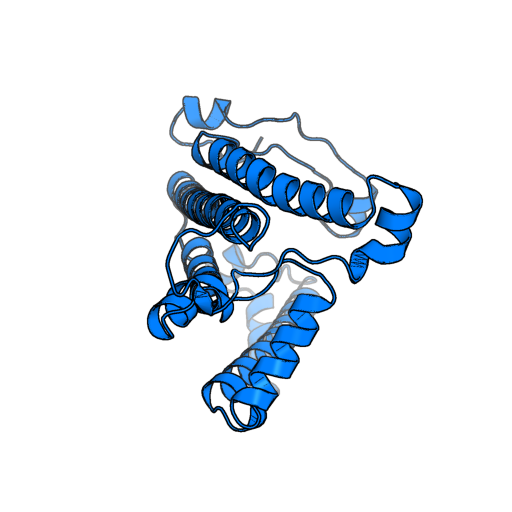81 230 GLU A CA 1
ATOM 1858 C C . GLU A 1 230 ? 23.904 -11.717 -22.735 1.00 98.81 230 GLU A C 1
ATOM 1860 O O . GLU A 1 230 ? 23.785 -12.862 -22.303 1.00 98.81 230 GLU A O 1
ATOM 1865 N N . ARG A 1 231 ? 24.742 -10.837 -22.175 1.00 98.75 231 ARG A N 1
ATOM 1866 C CA . ARG A 1 231 ? 25.598 -11.166 -21.024 1.00 98.75 231 ARG A CA 1
ATOM 1867 C C . ARG A 1 231 ? 24.783 -11.424 -19.765 1.00 98.75 231 ARG A C 1
ATOM 1869 O O . ARG A 1 231 ? 25.100 -12.364 -19.046 1.00 98.75 231 ARG A O 1
ATOM 1876 N N . ALA A 1 232 ? 23.741 -10.630 -19.516 1.00 98.75 232 ALA A N 1
ATOM 1877 C CA . ALA A 1 232 ? 22.825 -10.859 -18.403 1.00 98.75 232 ALA A CA 1
ATOM 1878 C C . ALA A 1 232 ? 22.151 -12.240 -18.509 1.00 98.75 232 ALA A C 1
ATOM 1880 O O . ALA A 1 232 ? 22.151 -13.001 -17.544 1.00 98.75 232 ALA A O 1
ATOM 1881 N N . GLY A 1 233 ? 21.645 -12.599 -19.694 1.00 98.56 233 GLY A N 1
ATOM 1882 C CA . GLY A 1 233 ? 21.035 -13.905 -19.942 1.00 98.56 233 GLY A CA 1
ATOM 1883 C C . GLY A 1 233 ? 22.024 -15.069 -19.822 1.00 98.56 233 GLY A C 1
ATOM 1884 O O . GLY A 1 233 ? 21.703 -16.082 -19.203 1.00 98.56 233 GLY A O 1
ATOM 1885 N N . LEU A 1 234 ? 23.236 -14.927 -20.370 1.00 98.81 234 LEU A N 1
ATOM 1886 C CA . LEU A 1 234 ? 24.286 -15.947 -20.270 1.00 98.81 234 LEU A CA 1
ATOM 1887 C C . LEU A 1 234 ? 24.784 -16.141 -18.837 1.00 98.81 234 LEU A C 1
ATOM 1889 O O . LEU A 1 234 ? 24.980 -17.281 -18.432 1.00 98.81 234 LEU A O 1
ATOM 1893 N N . PHE A 1 235 ? 24.948 -15.060 -18.067 1.00 98.81 235 PHE A N 1
ATOM 1894 C CA . PHE A 1 235 ? 25.345 -15.136 -16.661 1.00 98.81 235 PHE A CA 1
ATOM 1895 C C . PHE A 1 235 ? 24.401 -16.047 -15.871 1.00 98.81 235 PHE A C 1
ATOM 1897 O O . PHE A 1 235 ? 24.855 -16.988 -15.219 1.00 98.81 235 PHE A O 1
ATOM 1904 N N . TRP A 1 236 ? 23.090 -15.812 -15.984 1.00 98.75 236 TRP A N 1
ATOM 1905 C CA . TRP A 1 236 ? 22.105 -16.636 -15.291 1.00 98.75 236 TRP A CA 1
ATOM 1906 C C . TRP A 1 236 ? 22.053 -18.053 -15.854 1.00 98.75 236 TRP A C 1
ATOM 1908 O O . TRP A 1 236 ? 22.179 -18.973 -15.062 1.00 98.75 236 TRP A O 1
ATOM 1918 N N . ARG A 1 237 ? 22.018 -18.237 -17.184 1.00 98.75 237 ARG A N 1
ATOM 1919 C CA . ARG A 1 237 ? 22.008 -19.568 -17.829 1.00 98.75 237 ARG A CA 1
ATOM 1920 C C . ARG A 1 237 ? 23.196 -20.451 -17.435 1.00 98.75 237 ARG A C 1
ATOM 1922 O O . ARG A 1 237 ? 23.076 -21.671 -17.415 1.00 98.75 237 ARG A O 1
ATOM 1929 N N . TRP A 1 238 ? 24.374 -19.867 -17.234 1.00 98.75 238 TRP A N 1
ATOM 1930 C CA . TRP A 1 238 ? 25.561 -20.620 -16.817 1.00 98.75 238 TRP A CA 1
ATOM 1931 C C . TRP A 1 238 ? 25.607 -20.874 -15.308 1.00 98.75 238 TRP A C 1
ATOM 1933 O O . TRP A 1 238 ? 26.365 -21.736 -14.871 1.00 98.75 238 TRP A O 1
ATOM 1943 N N . THR A 1 239 ? 24.811 -20.145 -14.525 1.00 98.62 239 THR A N 1
ATOM 1944 C CA . THR A 1 239 ? 24.717 -20.300 -13.069 1.00 98.62 239 THR A CA 1
ATOM 1945 C C . THR A 1 239 ? 23.614 -21.286 -12.666 1.00 98.62 239 THR A C 1
ATOM 1947 O O . THR A 1 239 ? 23.839 -22.101 -11.773 1.00 98.62 239 THR A O 1
ATOM 1950 N N . MET A 1 240 ? 22.436 -21.211 -13.299 1.00 97.38 240 MET A N 1
ATOM 1951 C CA . MET A 1 240 ? 21.229 -22.006 -13.014 1.00 97.38 240 MET A CA 1
ATOM 1952 C C . MET A 1 240 ? 20.325 -22.139 -14.247 1.00 97.38 240 MET A C 1
ATOM 1954 O O . MET A 1 240 ? 19.525 -23.098 -14.262 1.00 97.38 240 MET A O 1
#

Solvent-accessible surface area (backbone atoms only — not comparable to full-atom values): 12899 Å² total; per-residue (Å²): 136,75,84,84,48,88,46,71,68,62,51,69,28,49,40,69,81,62,44,75,41,71,76,46,43,77,81,51,74,31,65,48,63,57,45,78,55,49,69,44,48,51,50,16,51,53,29,32,50,56,14,54,49,51,51,55,50,54,42,33,57,77,42,73,68,36,69,68,50,38,66,76,40,52,52,70,40,62,43,48,45,26,56,64,92,48,25,78,58,88,50,58,59,95,50,21,24,53,32,54,51,23,49,51,28,36,51,52,13,53,53,29,42,44,53,38,47,36,52,54,26,54,58,69,74,43,80,52,61,68,35,55,58,48,48,58,55,48,50,57,53,39,40,50,60,44,55,47,12,60,77,70,50,18,42,45,70,27,69,37,56,27,65,45,50,35,52,51,48,54,54,50,52,26,61,76,68,71,44,48,83,76,36,69,68,53,49,49,50,50,52,52,53,53,46,50,55,51,50,49,51,54,49,54,53,47,36,61,69,26,40,91,61,52,34,76,49,48,71,57,41,70,78,54,76,43,70,24,58,53,50,54,51,48,54,49,64,76,73,106

Nearest PDB structures (foldseek):
  8wdv-assembly1_M  TM=9.837E-01  e=7.242E-27  Allochromatium vinosum DSM 180
  5y5s-assembly1_M  TM=9.877E-01  e=2.764E-26  Thermochromatium tepidum
  7vrj-assembly1_M  TM=9.807E-01  e=1.977E-26  Allochromatium tepidum
  3t6d-assembly1_M  TM=9.815E-01  e=1.024E-23  Blastochloris viridis
  8k5o-assembly1_M  TM=9.772E-01  e=1.280E-23  Halorhodospira halochloris

Foldseek 3Di:
DDDDFPDPVQVVQFDDDWDFDVVVVVVDGRIDDRDRDDDLNVLLVVLLCQLVVLLVVQLCVVVVNDPVVCVVCVQVRWQAAADCVQQPHQDPPVRRNSVVSSVVSNLSSLVSVLVVLQVVCVRVVHDSVVSVVSVVVNVVVCCQQPDVSVVVRHNNSHAIPHNVRNVVSVVVVCVVVPHCVPPVVSVVVVVVVVVVVVVCVLVVVLQVVLVVVVSVVPVCCVVPPDPSNVVSVVVVVVVD